Protein AF-A0ABD0J942-F1 (afdb_monomer_lite)

Organism: NCBI:txid370345

Structure (mmCIF, N/CA/C/O backbone):
data_AF-A0ABD0J942-F1
#
_entry.id   AF-A0ABD0J942-F1
#
loop_
_atom_site.group_PDB
_atom_site.id
_atom_site.type_symbol
_atom_site.label_atom_id
_atom_site.label_alt_id
_atom_site.label_comp_id
_atom_site.label_asym_id
_atom_site.label_entity_id
_atom_site.label_seq_id
_atom_site.pdbx_PDB_ins_code
_atom_site.Cartn_x
_atom_site.Cartn_y
_atom_site.Cartn_z
_atom_site.occupancy
_atom_site.B_iso_or_equiv
_atom_site.auth_seq_id
_atom_site.auth_comp_id
_atom_site.auth_asym_id
_atom_site.auth_atom_id
_atom_site.pdbx_PDB_model_num
ATOM 1 N N . MET A 1 1 ? 53.867 -23.066 -2.473 1.00 41.97 1 MET A N 1
ATOM 2 C CA . MET A 1 1 ? 53.501 -22.708 -1.077 1.00 41.97 1 MET A CA 1
ATOM 3 C C . MET A 1 1 ? 51.988 -22.511 -0.974 1.00 41.97 1 MET A C 1
ATOM 5 O O . MET A 1 1 ? 51.365 -22.297 -2.006 1.00 41.97 1 MET A O 1
ATOM 9 N N . ARG A 1 2 ? 51.383 -22.609 0.222 1.00 49.97 2 ARG A N 1
ATOM 10 C CA . ARG A 1 2 ? 49.925 -22.443 0.416 1.00 49.97 2 ARG A CA 1
ATOM 11 C C . ARG A 1 2 ? 49.590 -21.013 0.867 1.00 49.97 2 ARG A C 1
ATOM 13 O O . ARG A 1 2 ? 49.942 -20.638 1.978 1.00 49.97 2 ARG A O 1
ATOM 20 N N . GLY A 1 3 ? 48.889 -20.242 0.034 1.00 48.38 3 GLY A N 1
ATOM 21 C CA . GLY A 1 3 ? 48.302 -18.949 0.415 1.00 48.38 3 GLY A CA 1
ATOM 22 C C . GLY A 1 3 ? 46.861 -19.124 0.902 1.00 48.38 3 GLY A C 1
ATOM 23 O O . GLY A 1 3 ? 46.011 -19.593 0.147 1.00 48.38 3 GLY A O 1
ATOM 24 N N . GLY A 1 4 ? 46.578 -18.791 2.164 1.00 49.78 4 GLY A N 1
ATOM 25 C CA . GLY A 1 4 ? 45.262 -19.010 2.776 1.00 49.78 4 GLY A CA 1
ATOM 26 C C . GLY A 1 4 ? 44.211 -17.968 2.374 1.00 49.78 4 GLY A C 1
ATOM 27 O O . GLY A 1 4 ? 44.434 -16.766 2.520 1.00 49.78 4 GLY A O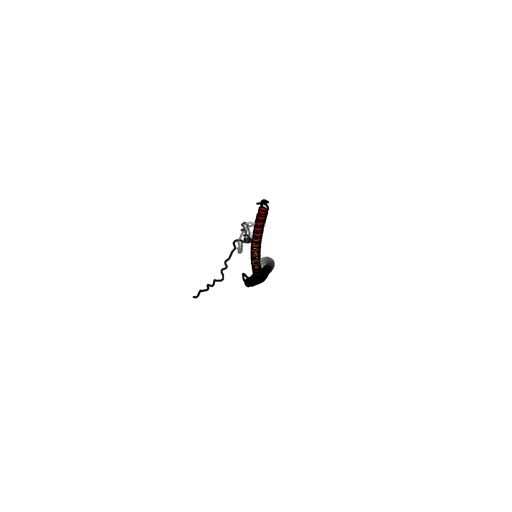 1
ATOM 28 N N . LYS A 1 5 ? 43.029 -18.419 1.935 1.00 58.56 5 LYS A N 1
ATOM 29 C CA . LYS A 1 5 ? 41.863 -17.549 1.705 1.00 58.56 5 LYS A CA 1
ATOM 30 C C . LYS A 1 5 ? 41.241 -17.151 3.051 1.00 58.56 5 LYS A C 1
ATOM 32 O O . LYS A 1 5 ? 40.640 -17.990 3.714 1.00 58.56 5 LYS A O 1
ATOM 37 N N . ARG A 1 6 ? 41.351 -15.878 3.452 1.00 63.94 6 ARG A N 1
ATOM 38 C CA . ARG A 1 6 ? 40.632 -15.343 4.626 1.00 63.94 6 ARG A CA 1
ATOM 39 C C . ARG A 1 6 ? 39.174 -15.045 4.262 1.00 63.94 6 ARG A C 1
ATOM 41 O O . ARG A 1 6 ? 38.897 -14.050 3.596 1.00 63.94 6 ARG A O 1
ATOM 48 N N . THR A 1 7 ? 38.246 -15.882 4.716 1.00 64.25 7 THR A N 1
ATOM 49 C CA . THR A 1 7 ? 36.803 -15.598 4.680 1.00 64.25 7 THR A CA 1
ATOM 50 C C . THR A 1 7 ? 36.469 -14.423 5.601 1.00 64.25 7 THR A C 1
ATOM 52 O O . THR A 1 7 ? 36.917 -14.386 6.746 1.00 64.25 7 THR A O 1
ATOM 55 N N . ARG A 1 8 ? 35.681 -13.457 5.115 1.00 68.38 8 ARG A N 1
ATOM 56 C CA . ARG A 1 8 ? 35.135 -12.367 5.943 1.00 68.38 8 ARG A CA 1
ATOM 57 C C . ARG A 1 8 ? 33.841 -12.828 6.633 1.00 68.38 8 ARG A C 1
ATOM 59 O O . ARG A 1 8 ? 33.093 -13.579 6.008 1.00 68.38 8 ARG A O 1
ATOM 66 N N . PRO A 1 9 ? 33.545 -12.377 7.864 1.00 65.31 9 PRO A N 1
ATOM 67 C CA . PRO A 1 9 ? 32.261 -12.648 8.500 1.00 65.31 9 PRO A CA 1
ATOM 68 C C . PRO A 1 9 ? 31.129 -11.897 7.785 1.00 65.31 9 PRO A C 1
ATOM 70 O O . PRO A 1 9 ? 31.276 -10.730 7.411 1.00 65.31 9 PRO A O 1
ATOM 73 N N . LEU A 1 10 ? 29.987 -12.565 7.623 1.00 57.47 10 LEU A N 1
ATOM 74 C CA . LEU A 1 10 ? 28.728 -11.934 7.227 1.00 57.47 10 LEU A CA 1
ATOM 75 C C . LEU A 1 10 ? 28.159 -11.171 8.436 1.00 57.47 10 LEU A C 1
ATOM 77 O O . LEU A 1 10 ? 28.191 -11.694 9.546 1.00 57.47 10 LEU A O 1
ATOM 81 N N . GLY A 1 11 ? 27.649 -9.949 8.232 1.00 58.78 11 GLY A N 1
ATOM 82 C CA . GLY A 1 11 ? 26.951 -9.181 9.281 1.00 58.78 11 GLY A CA 1
ATOM 83 C C . GLY A 1 11 ? 27.344 -7.706 9.448 1.00 58.78 11 GLY A C 1
ATOM 84 O O . GLY A 1 11 ? 26.658 -6.980 10.158 1.00 58.78 11 GLY A O 1
ATOM 85 N N . SER A 1 12 ? 28.403 -7.211 8.793 1.00 53.59 12 SER A N 1
ATOM 86 C CA . SER A 1 12 ? 28.786 -5.790 8.897 1.00 53.59 12 SER A CA 1
ATOM 87 C C . SER A 1 12 ? 27.938 -4.890 7.983 1.00 53.59 12 SER A C 1
ATOM 89 O O . SER A 1 12 ? 28.372 -4.504 6.896 1.00 53.59 12 SER A O 1
ATOM 91 N N . LEU A 1 13 ? 26.728 -4.528 8.428 1.00 52.75 13 LEU A N 1
ATOM 92 C CA . LEU A 1 13 ? 25.976 -3.415 7.836 1.00 52.75 13 LEU A CA 1
ATOM 93 C C . LEU A 1 13 ? 26.679 -2.089 8.164 1.00 52.75 13 LEU A C 1
ATOM 95 O O . LEU A 1 13 ? 26.485 -1.515 9.235 1.00 52.75 13 LEU A O 1
ATOM 99 N N . ARG A 1 14 ? 27.448 -1.550 7.214 1.00 51.12 14 ARG A N 1
ATOM 100 C CA . ARG A 1 14 ? 27.806 -0.126 7.243 1.00 51.12 14 ARG A CA 1
ATOM 101 C C . ARG A 1 14 ? 26.573 0.699 6.884 1.00 51.12 14 ARG A C 1
ATOM 103 O O . ARG A 1 14 ? 26.173 0.723 5.724 1.00 51.12 14 ARG A O 1
ATOM 110 N N . HIS A 1 15 ? 26.000 1.386 7.868 1.00 46.47 15 HIS A N 1
ATOM 111 C CA . HIS A 1 15 ? 25.031 2.450 7.617 1.00 46.47 15 HIS A CA 1
ATOM 112 C C . HIS A 1 15 ? 25.734 3.608 6.896 1.00 46.47 15 HIS A C 1
ATOM 114 O O . HIS A 1 15 ? 26.437 4.402 7.517 1.00 46.47 15 HIS A O 1
ATOM 120 N N . MET A 1 16 ? 25.554 3.693 5.578 1.00 46.53 16 MET A N 1
ATOM 121 C CA . MET A 1 16 ? 25.921 4.871 4.792 1.00 46.53 16 MET A CA 1
ATOM 122 C C . MET A 1 16 ? 24.780 5.886 4.884 1.00 46.53 16 MET A C 1
ATOM 124 O O . MET A 1 16 ? 23.928 5.956 4.002 1.00 46.53 16 MET A O 1
ATOM 128 N N . ILE A 1 17 ? 24.734 6.638 5.985 1.00 49.50 17 ILE A N 1
ATOM 129 C CA . ILE A 1 17 ? 23.817 7.775 6.117 1.00 49.50 17 ILE A CA 1
ATOM 130 C C . ILE A 1 17 ? 24.380 8.915 5.264 1.00 49.50 17 ILE A C 1
ATOM 132 O O . ILE A 1 17 ? 25.423 9.479 5.596 1.00 49.50 17 ILE A O 1
ATOM 136 N N . SER A 1 18 ? 23.708 9.230 4.156 1.00 54.38 18 SER A N 1
ATOM 137 C CA . SER A 1 18 ? 24.042 10.394 3.331 1.00 54.38 18 SER A CA 1
ATOM 138 C C . SER A 1 18 ? 23.607 11.675 4.057 1.00 54.38 18 SER A C 1
ATOM 140 O O . SER A 1 18 ? 22.440 11.764 4.444 1.00 54.38 18 SER A O 1
ATOM 142 N N . PRO A 1 19 ? 24.492 12.662 4.277 1.00 58.78 19 PRO A N 1
ATOM 143 C CA . PRO A 1 19 ? 24.200 13.807 5.134 1.00 58.78 19 PRO A CA 1
ATOM 144 C C . PRO A 1 19 ? 23.507 14.961 4.387 1.00 58.78 19 PRO A C 1
ATOM 146 O O . PRO A 1 19 ? 23.924 16.103 4.538 1.00 58.78 19 PRO A O 1
ATOM 149 N N . ASP A 1 20 ? 22.467 14.688 3.587 1.00 54.41 20 ASP A N 1
ATOM 150 C CA . ASP A 1 20 ? 21.643 15.758 2.995 1.00 54.41 20 ASP A CA 1
ATOM 151 C C . ASP A 1 20 ? 20.234 15.297 2.558 1.00 54.41 20 ASP A C 1
ATOM 153 O O . ASP A 1 20 ? 19.851 15.358 1.393 1.00 54.41 20 ASP A O 1
ATOM 157 N N . GLU A 1 21 ? 19.421 14.834 3.513 1.00 53.31 21 GLU A N 1
ATOM 158 C CA . GLU A 1 21 ? 17.971 14.732 3.301 1.00 53.31 21 GLU A CA 1
ATOM 159 C C . GLU A 1 21 ? 17.213 15.134 4.576 1.00 53.31 21 GLU A C 1
ATOM 161 O O . GLU A 1 21 ? 17.280 14.475 5.617 1.00 53.31 21 GLU A O 1
ATOM 166 N N . LYS A 1 22 ? 16.509 16.273 4.522 1.00 57.16 22 LYS A N 1
ATOM 167 C CA . LYS A 1 22 ? 15.759 16.828 5.661 1.00 57.16 22 LYS A CA 1
ATOM 168 C C . LYS A 1 22 ? 14.438 16.085 5.841 1.00 57.16 22 LYS A C 1
ATOM 170 O O . LYS A 1 22 ? 13.377 16.588 5.473 1.00 57.16 22 LYS A O 1
ATOM 175 N N . VAL A 1 23 ? 14.508 14.895 6.435 1.00 53.22 23 VAL A N 1
ATOM 176 C CA . VAL A 1 23 ? 13.327 14.135 6.857 1.00 53.22 23 VAL A CA 1
ATOM 177 C C . VAL A 1 23 ? 12.528 14.975 7.858 1.00 53.22 23 VAL A C 1
ATOM 179 O O . VAL A 1 23 ? 12.910 15.112 9.021 1.00 53.22 23 VAL A O 1
ATOM 182 N N . ASN A 1 24 ? 11.403 15.536 7.406 1.00 58.56 24 ASN A N 1
ATOM 183 C CA . ASN A 1 24 ? 10.414 16.175 8.272 1.00 58.56 24 ASN A CA 1
ATOM 184 C C . ASN A 1 24 ? 9.690 15.093 9.085 1.00 58.56 24 ASN A C 1
ATOM 186 O O . ASN A 1 24 ? 8.575 14.683 8.766 1.00 58.56 24 ASN A O 1
ATOM 190 N N . LEU A 1 25 ? 10.353 14.616 10.140 1.00 56.62 25 LEU A N 1
ATOM 191 C CA . LEU A 1 25 ? 9.717 13.815 11.176 1.00 56.62 25 LEU A CA 1
ATOM 192 C C . LEU A 1 25 ? 8.552 14.628 11.764 1.00 56.62 25 LEU A C 1
ATOM 194 O O . LEU A 1 25 ? 8.775 15.770 12.187 1.00 56.62 25 LEU A O 1
ATOM 198 N N . PRO A 1 26 ? 7.321 14.085 11.815 1.00 53.62 26 PRO A N 1
ATOM 199 C CA . PRO A 1 26 ? 6.227 14.765 12.487 1.00 53.62 26 PRO A CA 1
ATOM 200 C C . PRO A 1 26 ? 6.610 14.950 13.956 1.00 53.62 26 PRO A C 1
ATOM 202 O O . PRO A 1 26 ? 6.960 13.990 14.645 1.00 53.62 26 PRO A O 1
ATOM 205 N N . LYS A 1 27 ? 6.571 16.198 14.436 1.00 53.00 27 LYS A N 1
ATOM 206 C CA . LYS A 1 27 ? 6.823 16.499 15.846 1.00 53.00 27 LYS A CA 1
ATOM 207 C C . LYS A 1 27 ? 5.768 15.779 16.681 1.00 53.00 27 LYS A C 1
ATOM 209 O O . LYS A 1 27 ? 4.605 16.173 16.669 1.00 53.00 27 LYS A O 1
ATOM 214 N N . LEU A 1 28 ? 6.178 14.746 17.415 1.00 44.53 28 LEU A N 1
ATOM 215 C CA . LEU A 1 28 ? 5.368 14.206 18.500 1.00 44.53 28 LEU A CA 1
ATOM 216 C C . LEU A 1 28 ? 5.142 15.347 19.495 1.00 44.53 28 LEU A C 1
ATOM 218 O O . LEU A 1 28 ? 6.103 15.860 20.073 1.00 44.53 28 LEU A O 1
ATOM 222 N N . ASN A 1 29 ? 3.889 15.780 19.641 1.00 47.31 29 ASN A N 1
ATOM 223 C CA . ASN A 1 29 ? 3.549 16.835 20.586 1.00 47.31 29 ASN A CA 1
ATOM 224 C C . ASN A 1 29 ? 3.936 16.376 21.992 1.00 47.31 29 ASN A C 1
ATOM 226 O O . ASN A 1 29 ? 3.423 15.377 22.498 1.00 47.31 29 ASN A O 1
ATOM 230 N N . VAL A 1 30 ? 4.850 17.121 22.612 1.00 50.34 30 VAL A N 1
ATOM 231 C CA . VAL A 1 30 ? 5.213 16.934 24.014 1.00 50.34 30 VAL A CA 1
ATOM 232 C C . VAL A 1 30 ? 3.949 17.135 24.843 1.00 50.34 30 VAL A C 1
ATOM 234 O O . VAL A 1 30 ? 3.304 18.177 24.738 1.00 50.34 30 VAL A O 1
ATOM 237 N N . ILE A 1 31 ? 3.600 16.130 25.648 1.00 47.44 31 ILE A N 1
ATOM 238 C CA . ILE A 1 31 ? 2.465 16.196 26.573 1.00 47.44 31 ILE A CA 1
ATOM 239 C C . ILE A 1 31 ? 2.665 17.426 27.472 1.00 47.44 31 ILE A C 1
ATOM 241 O O . ILE A 1 31 ? 3.702 17.506 28.141 1.00 47.44 31 ILE A O 1
ATOM 245 N N . PRO A 1 32 ? 1.719 18.384 27.512 1.00 45.97 32 PRO A N 1
ATOM 246 C CA . PRO A 1 32 ? 1.823 19.510 28.423 1.00 45.97 32 PRO A CA 1
ATOM 247 C C . PRO A 1 32 ? 1.869 18.998 29.863 1.00 45.97 32 PRO A C 1
ATOM 249 O O . PRO A 1 32 ? 0.959 18.297 30.308 1.00 45.97 32 PRO A O 1
ATOM 252 N N . LYS A 1 33 ? 2.909 19.370 30.617 1.00 46.78 33 LYS A N 1
ATOM 253 C CA . LYS A 1 33 ? 2.845 19.297 32.079 1.00 46.78 33 LYS A CA 1
ATOM 254 C C . LYS A 1 33 ? 1.877 20.377 32.551 1.00 46.78 33 LYS A C 1
ATOM 256 O O . LYS A 1 33 ? 2.288 21.508 32.788 1.00 46.78 33 LYS A O 1
ATOM 261 N N . GLY A 1 34 ? 0.599 20.016 32.640 1.00 39.44 34 GLY A N 1
ATOM 262 C CA . GLY A 1 34 ? -0.406 20.830 33.306 1.00 39.44 34 GLY A CA 1
ATOM 263 C C . GLY A 1 34 ? -0.017 21.019 34.768 1.00 39.44 34 GLY A C 1
ATOM 264 O O . GLY A 1 34 ? 0.081 20.048 35.515 1.00 39.44 34 GLY A O 1
ATOM 265 N N . HIS A 1 35 ? 0.235 22.268 35.140 1.00 49.22 35 HIS A N 1
ATOM 266 C CA . HIS A 1 35 ? 0.223 22.726 36.518 1.00 49.22 35 HIS A CA 1
ATOM 267 C C . HIS A 1 35 ? -1.062 23.542 36.650 1.00 49.22 35 HIS A C 1
ATOM 269 O O . HIS A 1 35 ? -1.134 24.633 36.101 1.00 49.22 35 HIS A O 1
ATOM 275 N N . GLU A 1 36 ? -2.069 22.985 37.311 1.00 44.84 36 GLU A N 1
ATOM 276 C CA . GLU A 1 36 ? -3.306 23.660 37.715 1.00 44.84 36 GLU A CA 1
ATOM 277 C C . GLU A 1 36 ? -3.675 23.082 39.086 1.00 44.84 36 GLU A C 1
ATOM 279 O O . GLU A 1 36 ? -3.653 21.863 39.276 1.00 44.84 36 GLU A O 1
ATOM 284 N N . ASP A 1 37 ? -3.960 23.954 40.048 1.00 53.47 37 ASP A N 1
ATOM 285 C CA . ASP A 1 37 ? -4.365 23.581 41.402 1.00 53.47 37 ASP A CA 1
ATOM 286 C C . ASP A 1 37 ? -5.896 23.490 41.471 1.00 53.47 37 ASP A C 1
ATOM 288 O O . ASP A 1 37 ? -6.566 24.513 41.625 1.00 53.47 37 ASP A O 1
ATOM 292 N N . GLU A 1 38 ? -6.467 22.282 41.417 1.00 48.88 38 GLU A N 1
ATOM 293 C CA . GLU A 1 38 ? -7.908 22.095 41.635 1.00 48.88 38 GLU A CA 1
ATOM 294 C C . GLU A 1 38 ? -8.204 21.259 42.889 1.00 48.88 38 GLU A C 1
ATOM 296 O O . GLU A 1 38 ? -7.724 20.138 43.075 1.00 48.88 38 GLU A O 1
ATOM 301 N N . LYS A 1 39 ? -8.998 21.844 43.794 1.00 55.19 39 LYS A N 1
ATOM 302 C CA . LYS A 1 39 ? -9.374 21.244 45.077 1.00 55.19 39 LYS A CA 1
ATOM 303 C C . LYS A 1 39 ? -10.518 20.253 44.881 1.00 55.19 39 LYS A C 1
ATOM 305 O O . LYS A 1 39 ? -11.667 20.670 44.754 1.00 55.19 39 LYS A O 1
ATOM 310 N N . LEU A 1 40 ? -10.232 18.958 44.982 1.00 47.03 40 LEU A N 1
ATOM 311 C CA . LEU A 1 40 ? -11.271 17.962 45.244 1.00 47.03 40 LEU A CA 1
ATOM 312 C C . LEU A 1 40 ? -11.443 17.777 46.755 1.00 47.03 40 LEU A C 1
ATOM 314 O O . LEU A 1 40 ? -10.728 17.017 47.405 1.00 47.03 40 LEU A O 1
ATOM 318 N N . ASP A 1 41 ? -12.394 18.539 47.292 1.00 53.25 41 ASP A N 1
ATOM 319 C CA . ASP A 1 41 ? -13.008 18.296 48.596 1.00 53.25 41 ASP A CA 1
ATOM 320 C C . ASP A 1 41 ? -14.016 17.132 48.496 1.00 53.25 41 ASP A C 1
ATOM 322 O O . ASP A 1 41 ? -14.616 16.899 47.446 1.00 53.25 41 ASP A O 1
ATOM 326 N N . GLY A 1 42 ? -14.207 16.410 49.599 1.00 44.50 42 GLY A N 1
ATOM 327 C CA . GLY A 1 42 ? -15.033 15.206 49.680 1.00 44.50 42 GLY A CA 1
ATOM 328 C C . GLY A 1 42 ? -14.346 13.927 49.148 1.00 44.50 42 GLY A C 1
ATOM 329 O O . GLY A 1 42 ? -13.805 13.883 48.053 1.00 44.50 42 GLY A O 1
ATOM 330 N N . GLY A 1 43 ? -14.360 12.799 49.862 1.00 50.91 43 GLY A N 1
ATOM 331 C CA . GLY A 1 43 ? -14.934 12.584 51.192 1.00 50.91 43 GLY A CA 1
ATOM 332 C C . GLY A 1 43 ? -15.277 11.120 51.456 1.00 50.91 43 GLY A C 1
ATOM 333 O O . GLY A 1 43 ? -16.441 10.743 51.369 1.00 50.91 43 GLY A O 1
ATOM 334 N N . ILE A 1 44 ? -14.286 10.291 51.806 1.00 49.56 44 ILE A N 1
ATOM 335 C CA . ILE A 1 44 ? -14.511 8.906 52.263 1.00 49.56 44 ILE A CA 1
ATOM 336 C C . ILE A 1 44 ? -13.733 8.667 53.565 1.00 49.56 44 ILE A C 1
ATOM 338 O O . ILE A 1 44 ? -12.663 8.062 53.577 1.00 49.56 44 ILE A O 1
ATOM 342 N N . GLN A 1 45 ? -14.274 9.158 54.683 1.00 46.50 45 GLN A N 1
ATOM 343 C CA . GLN A 1 45 ? -13.833 8.738 56.016 1.00 46.50 45 GLN A CA 1
ATOM 344 C C . GLN A 1 45 ? -14.559 7.444 56.399 1.00 46.50 45 GLN A C 1
ATOM 346 O O . GLN A 1 45 ? -15.761 7.445 56.664 1.00 46.50 45 GLN A O 1
ATOM 351 N N . GLY A 1 46 ? -13.825 6.332 56.416 1.00 49.91 46 GLY A N 1
ATOM 352 C CA . GLY A 1 46 ? -14.345 5.011 56.771 1.00 49.91 46 GLY A CA 1
ATOM 353 C C . GLY A 1 46 ? -14.584 4.837 58.273 1.00 49.91 46 GLY A C 1
ATOM 354 O O . GLY A 1 46 ? -13.853 4.095 58.921 1.00 49.91 46 GLY A O 1
ATOM 355 N N . ASN A 1 47 ? -15.616 5.482 58.820 1.00 50.97 47 ASN A N 1
ATOM 356 C CA . ASN A 1 47 ? -16.076 5.238 60.189 1.00 50.97 47 ASN A CA 1
ATOM 357 C C . ASN A 1 47 ? -17.069 4.066 60.224 1.00 50.97 47 ASN A C 1
ATOM 359 O O . ASN A 1 47 ? -18.268 4.243 60.015 1.00 50.97 47 ASN A O 1
ATOM 363 N N . ALA A 1 48 ? -16.565 2.874 60.535 1.00 50.19 48 ALA A N 1
ATOM 364 C CA . ALA A 1 48 ? -17.358 1.704 60.904 1.00 50.19 48 ALA A CA 1
ATOM 365 C C . ALA A 1 48 ? -16.788 1.084 62.193 1.00 50.19 48 ALA A C 1
ATOM 367 O O . ALA A 1 48 ? -15.598 1.218 62.463 1.00 50.19 48 ALA A O 1
ATOM 368 N N . MET A 1 49 ? -17.632 0.387 62.962 1.00 56.81 49 MET A N 1
ATOM 369 C CA . MET A 1 49 ? -17.321 -0.210 64.277 1.00 56.81 49 MET A CA 1
ATOM 370 C C . MET A 1 49 ? -17.135 0.771 65.453 1.00 56.81 49 MET A C 1
ATOM 372 O O . MET A 1 49 ? -16.115 0.765 66.139 1.00 56.81 49 MET A O 1
ATOM 376 N N . THR A 1 50 ? -18.195 1.509 65.796 1.00 47.75 50 THR A N 1
ATOM 377 C CA . THR A 1 50 ? -18.457 1.913 67.190 1.00 47.75 50 THR A CA 1
ATOM 378 C C . THR A 1 50 ? -19.689 1.180 67.722 1.00 47.75 50 THR A C 1
ATOM 380 O O . THR A 1 50 ? -20.792 1.319 67.198 1.00 47.75 50 THR A O 1
ATOM 383 N N . LEU A 1 51 ? -19.495 0.367 68.763 1.00 52.69 51 LEU A N 1
ATOM 384 C CA . LEU A 1 51 ? -20.576 -0.323 69.474 1.00 52.69 51 LEU A CA 1
ATOM 385 C C . LEU A 1 51 ? -21.316 0.661 70.403 1.00 52.69 51 LEU A C 1
ATOM 387 O O . LEU A 1 51 ? -20.653 1.498 71.023 1.00 52.69 51 LEU A O 1
ATOM 391 N N . PRO A 1 52 ? -22.648 0.555 70.576 1.00 42.72 52 PRO A N 1
ATOM 392 C CA . PRO A 1 52 ? -23.360 1.336 71.581 1.00 42.72 52 PRO A CA 1
ATOM 393 C C . PRO A 1 52 ? -22.982 0.869 72.993 1.00 42.72 52 PRO A C 1
ATOM 395 O O . PRO A 1 52 ? -23.260 -0.268 73.373 1.00 42.72 52 PRO A O 1
ATOM 398 N N . THR A 1 53 ? -22.384 1.749 73.795 1.00 50.06 53 THR A N 1
ATOM 399 C CA . THR A 1 53 ? -22.296 1.551 75.247 1.00 50.06 53 THR A CA 1
ATOM 400 C C . THR A 1 53 ? -23.593 2.014 75.918 1.00 50.06 53 THR A C 1
ATOM 402 O O . THR A 1 53 ? -24.148 3.046 75.527 1.00 50.06 53 THR A O 1
ATOM 405 N N . PRO A 1 54 ? -24.101 1.295 76.936 1.00 43.66 54 PRO A N 1
ATOM 406 C CA . PRO A 1 54 ? -25.242 1.767 77.708 1.00 43.66 54 PRO A CA 1
ATOM 407 C C . PRO A 1 54 ? -24.828 2.999 78.520 1.00 43.66 54 PRO A C 1
ATOM 409 O O . PRO A 1 54 ? -23.804 2.978 79.204 1.00 43.66 54 PRO A O 1
ATOM 412 N N . LYS A 1 55 ? -25.626 4.070 78.462 1.00 39.25 55 LYS A N 1
ATOM 413 C CA . LYS A 1 55 ? -25.476 5.225 79.354 1.00 39.25 55 LYS A CA 1
ATOM 414 C C . LYS A 1 55 ? -26.559 5.229 80.419 1.00 39.25 55 LYS A C 1
ATOM 416 O O . LYS A 1 55 ? -27.741 5.072 80.127 1.00 39.25 55 LYS A O 1
ATOM 421 N N . GLU A 1 56 ? -26.116 5.445 81.647 1.00 41.66 56 GLU A N 1
ATOM 422 C CA . GLU A 1 56 ? -26.968 5.675 82.803 1.00 41.66 56 GLU A CA 1
ATOM 423 C C . GLU A 1 56 ? -27.736 7.002 82.691 1.00 41.66 56 GLU A C 1
ATOM 425 O O . GLU A 1 56 ? -27.322 7.926 81.991 1.00 41.66 56 GLU A O 1
ATOM 430 N N . SER A 1 57 ? -28.830 7.081 83.453 1.00 47.12 57 SER A N 1
ATOM 431 C CA . SER A 1 57 ? -29.337 8.276 84.140 1.00 47.12 57 SER A CA 1
ATOM 432 C C . SER A 1 57 ? -28.949 9.659 83.586 1.00 47.12 57 SER A C 1
ATOM 434 O O . SER A 1 57 ? -27.863 10.164 83.870 1.00 47.12 57 SER A O 1
ATOM 436 N N . LEU A 1 58 ? -29.946 10.393 83.082 1.00 43.81 58 LEU A N 1
ATOM 437 C CA . LEU A 1 58 ? -30.194 11.747 83.592 1.00 43.81 58 LEU A CA 1
ATOM 438 C C . LEU A 1 58 ? -31.686 12.113 83.530 1.00 43.81 58 LEU A C 1
ATOM 440 O O . LEU A 1 58 ? -32.402 11.753 82.600 1.00 43.81 58 LEU A O 1
ATOM 444 N N . ARG A 1 59 ? -32.143 12.823 84.563 1.00 48.00 59 ARG A N 1
ATOM 445 C CA . ARG A 1 59 ? -33.536 13.215 84.835 1.00 48.00 59 ARG A CA 1
ATOM 446 C C . ARG A 1 59 ? -33.724 14.707 84.542 1.00 48.00 59 ARG A C 1
ATOM 448 O O . ARG A 1 59 ? -32.842 15.487 84.896 1.00 48.00 59 ARG A O 1
ATOM 455 N N . PRO A 1 60 ? -34.883 15.119 84.006 1.00 44.75 60 PRO A N 1
ATOM 456 C CA . PRO A 1 60 ? -35.477 16.397 84.420 1.00 44.75 60 PRO A CA 1
ATOM 457 C C . PRO A 1 60 ? -36.956 16.285 84.844 1.00 44.75 60 PRO A C 1
ATOM 459 O O . PRO A 1 60 ? -37.614 15.266 84.644 1.00 44.75 60 PRO A O 1
ATOM 462 N N . GLU A 1 61 ? -37.462 17.354 85.462 1.00 43.50 61 GLU A N 1
ATOM 463 C CA . GLU A 1 61 ? -38.883 17.584 85.780 1.00 43.50 61 GLU A CA 1
ATOM 464 C C . GLU A 1 61 ? -39.663 18.061 84.521 1.00 43.50 61 GLU A C 1
ATOM 466 O O . GLU A 1 61 ? -39.051 18.368 83.504 1.00 43.50 61 GLU A O 1
ATOM 471 N N . GLU A 1 62 ? -41.002 18.101 84.459 1.00 38.09 62 GLU A N 1
ATOM 472 C CA . GLU A 1 62 ? -41.882 19.015 85.215 1.00 38.09 62 GLU A CA 1
ATOM 473 C C . GLU A 1 62 ? -43.385 18.633 85.145 1.00 38.09 62 GLU A C 1
ATOM 475 O O . GLU A 1 62 ? -43.887 18.419 84.050 1.00 38.09 62 GLU A O 1
ATOM 480 N N . ARG A 1 63 ? -44.098 18.728 86.296 1.00 38.56 63 ARG A N 1
ATOM 481 C CA . ARG A 1 63 ? -45.431 19.379 86.548 1.00 38.56 63 ARG A CA 1
ATOM 482 C C . ARG A 1 63 ? -46.615 19.172 85.556 1.00 38.56 63 ARG A C 1
ATOM 484 O O . ARG A 1 63 ? -46.440 19.159 84.348 1.00 38.56 63 ARG A O 1
ATOM 491 N N . ARG A 1 64 ? -47.908 19.243 85.933 1.00 39.22 64 ARG A N 1
ATOM 492 C CA . ARG A 1 64 ? -48.687 19.834 87.071 1.00 39.22 64 ARG A CA 1
ATOM 493 C C . ARG A 1 64 ? -49.794 18.800 87.508 1.00 39.22 64 ARG A C 1
ATOM 495 O O . ARG A 1 64 ? -49.906 17.787 86.833 1.00 39.22 64 ARG A O 1
ATOM 502 N N . LYS A 1 65 ? -50.673 18.900 88.534 1.00 36.84 65 LYS A N 1
ATOM 503 C CA . LYS A 1 65 ? -51.110 19.948 89.497 1.00 36.84 65 LYS A CA 1
ATOM 504 C C . LYS A 1 65 ? -50.799 19.569 90.978 1.00 36.84 65 LYS A C 1
ATOM 506 O O . LYS A 1 65 ? -49.702 19.939 91.371 1.00 36.84 65 LYS A O 1
ATOM 511 N N . SER A 1 66 ? -51.572 18.906 91.870 1.00 38.22 66 SER A N 1
ATOM 512 C CA . SER A 1 66 ? -52.971 18.384 91.963 1.00 38.22 66 SER A CA 1
ATOM 513 C C . SER A 1 66 ? -53.352 18.157 93.458 1.00 38.22 66 SER A C 1
ATOM 515 O O . SER A 1 66 ? -52.518 17.637 94.191 1.00 38.22 66 SER A O 1
ATOM 517 N N . VAL A 1 67 ? -54.552 18.561 93.932 1.00 42.19 67 VAL A N 1
ATOM 518 C CA . VAL A 1 67 ? -54.970 18.634 95.375 1.00 42.19 67 VAL A CA 1
ATOM 519 C C . VAL A 1 67 ? -56.516 18.478 95.487 1.00 42.19 67 VAL A C 1
ATOM 521 O O . VAL A 1 67 ? -57.186 19.041 94.617 1.00 42.19 67 VAL A O 1
ATOM 524 N N . PRO A 1 68 ? -57.105 17.666 96.411 1.00 46.09 68 PRO A N 1
ATOM 525 C CA . PRO A 1 68 ? -57.353 17.971 97.850 1.00 46.09 68 PRO A CA 1
ATOM 526 C C . PRO A 1 68 ? -56.594 17.017 98.800 1.00 46.09 68 PRO A C 1
ATOM 528 O O . PRO A 1 68 ? -56.331 15.883 98.428 1.00 46.09 68 PRO A O 1
ATOM 531 N N . HIS A 1 69 ? -56.123 17.378 100.001 1.00 41.88 69 HIS A N 1
ATOM 532 C CA . HIS A 1 69 ? -56.664 18.200 101.105 1.00 41.88 69 HIS A CA 1
ATOM 533 C C . HIS A 1 69 ? -57.798 17.540 101.918 1.00 41.88 69 HIS A C 1
ATOM 535 O O . HIS A 1 69 ? -58.974 17.751 101.639 1.00 41.88 69 HIS A O 1
ATOM 541 N N . VAL A 1 70 ? -57.413 16.843 102.997 1.00 37.22 70 VAL A N 1
ATOM 542 C CA . VAL A 1 70 ? -58.187 16.687 104.243 1.00 37.22 70 VAL A CA 1
ATOM 543 C C . VAL A 1 70 ? -57.197 16.755 105.414 1.00 37.22 70 VAL A C 1
ATOM 545 O O . VAL A 1 70 ? -56.193 16.047 105.410 1.00 37.22 70 VAL A O 1
ATOM 548 N N . GLN A 1 71 ? -57.461 17.607 106.406 1.00 42.38 71 GLN A N 1
ATOM 549 C CA . GLN A 1 71 ? -56.717 17.657 107.675 1.00 42.38 71 GLN A CA 1
ATOM 550 C C . GLN A 1 71 ? -57.336 16.701 108.706 1.00 42.38 71 GLN A C 1
ATOM 552 O O . GLN A 1 71 ? -58.556 16.517 108.689 1.00 42.38 71 GLN A O 1
ATOM 557 N N . LYS A 1 72 ? -56.547 16.240 109.690 1.00 34.03 72 LYS A N 1
ATOM 558 C CA . LYS A 1 72 ? -56.972 16.267 111.106 1.00 34.03 72 LYS A CA 1
ATOM 559 C C . LYS A 1 72 ? -55.835 16.001 112.097 1.00 34.03 72 LYS A C 1
ATOM 561 O O . LYS A 1 72 ? -55.205 14.950 112.068 1.00 34.03 72 LYS A O 1
ATOM 566 N N . ASP A 1 73 ? -55.657 16.958 113.001 1.00 36.53 73 ASP A N 1
ATOM 567 C CA . ASP A 1 73 ? -54.837 16.870 114.209 1.00 36.53 73 ASP A CA 1
ATOM 568 C C . ASP A 1 73 ? -55.541 16.081 115.340 1.00 36.53 73 ASP A C 1
ATOM 570 O O . ASP A 1 73 ? -56.766 15.906 115.305 1.00 36.53 73 ASP A O 1
ATOM 574 N N . PRO A 1 74 ? -54.799 15.604 116.360 1.00 59.69 74 PRO A N 1
ATOM 575 C CA . PRO A 1 74 ? -55.353 14.850 117.487 1.00 59.69 74 PRO A CA 1
ATOM 576 C C . PRO A 1 74 ? -55.930 15.743 118.606 1.00 59.69 74 PRO A C 1
ATOM 578 O O . PRO A 1 74 ? -55.453 16.857 118.826 1.00 59.69 74 PRO A O 1
ATOM 581 N N . PRO A 1 75 ? -56.863 15.213 119.419 1.00 48.00 75 PRO A N 1
ATOM 582 C CA . PRO A 1 75 ? -57.089 15.704 120.782 1.00 48.00 75 PRO A CA 1
ATOM 583 C C . PRO A 1 75 ? -56.993 14.606 121.867 1.00 48.00 75 PRO A C 1
ATOM 585 O O . PRO A 1 75 ? -56.882 13.413 121.586 1.00 48.00 75 PRO A O 1
ATOM 588 N N . LYS A 1 76 ? -57.009 15.029 123.140 1.00 39.53 76 LYS A N 1
ATOM 589 C CA . LYS A 1 76 ? -56.793 14.189 124.334 1.00 39.53 76 LYS A CA 1
ATOM 590 C C . LYS A 1 76 ? -58.089 13.767 125.054 1.00 39.53 76 LYS A C 1
ATOM 592 O O . LYS A 1 76 ? -59.021 14.553 125.147 1.00 39.53 76 LYS A O 1
ATOM 597 N N . SER A 1 77 ? -57.979 12.628 125.752 1.00 43.34 77 SER A N 1
ATOM 598 C CA . SER A 1 77 ? -58.445 12.350 127.134 1.00 43.34 77 SER A CA 1
ATOM 599 C C . SER A 1 77 ? -59.934 12.311 127.534 1.00 43.34 77 SER A C 1
ATOM 601 O O . SER A 1 77 ? -60.710 13.197 127.209 1.00 43.34 77 SER A O 1
ATOM 603 N N . ALA A 1 78 ? -60.176 11.391 128.486 1.00 32.97 78 ALA A N 1
ATOM 604 C CA . ALA A 1 78 ? -61.153 11.408 129.590 1.00 32.97 78 ALA A CA 1
ATOM 605 C C . ALA A 1 78 ? -62.510 10.681 129.416 1.00 32.97 78 ALA A C 1
ATOM 607 O O . ALA A 1 78 ? -63.436 11.158 128.776 1.00 32.97 78 ALA A O 1
ATOM 608 N N . SER A 1 79 ? -62.596 9.541 130.115 1.00 36.06 79 SER A N 1
ATOM 609 C CA . SER A 1 79 ? -63.702 9.053 130.961 1.00 36.06 79 SER A CA 1
ATOM 610 C C . SER A 1 79 ? -65.168 9.357 130.607 1.00 36.06 79 SER A C 1
ATOM 612 O O . SER A 1 79 ? -65.637 10.464 130.847 1.00 36.06 79 SER A O 1
ATOM 614 N N . ALA A 1 80 ? -65.950 8.297 130.356 1.00 30.48 80 ALA A N 1
ATOM 615 C CA . ALA A 1 80 ? -66.954 7.829 131.331 1.00 30.48 80 ALA A CA 1
ATOM 616 C C . ALA A 1 80 ? -67.495 6.419 131.002 1.00 30.48 80 ALA A C 1
ATOM 618 O O . ALA A 1 80 ? -67.498 5.980 129.855 1.00 30.48 80 ALA A O 1
ATOM 619 N N . SER A 1 81 ? -67.947 5.716 132.040 1.00 32.25 81 SER A N 1
ATOM 620 C CA . SER A 1 81 ? -68.453 4.339 132.016 1.00 32.25 81 SER A CA 1
ATOM 621 C C . SER A 1 81 ? -69.825 4.177 131.349 1.00 32.25 81 SER A C 1
ATOM 623 O O . SER A 1 81 ? -70.704 5.017 131.523 1.00 32.25 81 SER A O 1
ATOM 625 N N . SER A 1 82 ? -70.079 3.003 130.764 1.00 33.88 82 SER A N 1
ATOM 626 C CA . SER A 1 82 ? -71.377 2.308 130.850 1.00 33.88 82 SER A CA 1
ATOM 627 C C . SER A 1 82 ? -71.192 0.820 130.555 1.00 33.88 82 SER A C 1
ATOM 629 O O . SER A 1 82 ? -70.522 0.458 129.591 1.00 33.88 82 SER A O 1
ATOM 631 N N . ALA A 1 83 ? -71.747 -0.046 131.404 1.00 40.53 83 ALA A N 1
ATOM 632 C CA . ALA A 1 83 ? -71.610 -1.493 131.273 1.00 40.53 83 ALA A CA 1
ATOM 633 C C . ALA A 1 83 ? -72.772 -2.091 130.467 1.00 40.53 83 ALA A C 1
ATOM 635 O O . ALA A 1 83 ? -73.932 -1.766 130.710 1.00 40.53 83 ALA A O 1
ATOM 636 N N . SER A 1 84 ? -72.460 -3.017 129.560 1.00 36.56 84 SER A N 1
ATOM 637 C CA . SER A 1 84 ? -73.431 -3.915 128.932 1.00 36.56 84 SER A CA 1
ATOM 638 C C . SER A 1 84 ? -72.765 -5.271 128.713 1.00 36.56 84 SER A C 1
ATOM 640 O O . SER A 1 84 ? -71.697 -5.350 128.105 1.00 36.56 84 SER A O 1
ATOM 642 N N . GLY A 1 85 ? -73.354 -6.330 129.268 1.00 44.94 85 GLY A N 1
ATOM 643 C CA . GLY A 1 85 ? -72.786 -7.676 129.236 1.00 44.94 85 GLY A CA 1
ATOM 644 C C . GLY A 1 85 ? -73.022 -8.368 127.897 1.00 44.94 85 GLY A C 1
ATOM 645 O O . GLY A 1 85 ? -73.970 -9.137 127.768 1.00 44.94 85 GLY A O 1
ATOM 646 N N . VAL A 1 86 ? -72.151 -8.127 126.916 1.00 41.22 86 VAL A N 1
ATOM 647 C CA . VAL A 1 86 ? -72.074 -8.961 125.705 1.00 41.22 86 VAL A CA 1
ATOM 648 C C . VAL A 1 86 ? -71.459 -10.310 126.085 1.00 41.22 86 VAL A C 1
ATOM 650 O O . VAL A 1 86 ? -70.432 -10.355 126.764 1.00 41.22 86 VAL A O 1
ATOM 653 N N . SER A 1 87 ? -72.076 -11.418 125.669 1.00 48.94 87 SER A N 1
ATOM 654 C CA . SER A 1 87 ? -71.550 -12.751 125.962 1.00 48.94 87 SER A CA 1
ATOM 655 C C . SER A 1 87 ? -70.221 -12.993 125.237 1.00 48.94 87 SER A C 1
ATOM 657 O O . SER A 1 87 ? -70.071 -12.711 124.047 1.00 48.94 87 SER A O 1
ATOM 659 N N . HIS A 1 88 ? -69.252 -13.554 125.967 1.00 54.66 88 HIS A N 1
ATOM 660 C CA . HIS A 1 88 ? -67.900 -13.849 125.471 1.00 54.66 88 HIS A CA 1
ATOM 661 C C . HIS A 1 88 ? -67.921 -14.687 124.177 1.00 54.66 88 HIS A C 1
ATOM 663 O O . HIS A 1 88 ? -67.139 -14.462 123.260 1.00 54.66 88 HIS A O 1
ATOM 669 N N . GLU A 1 89 ? -68.883 -15.605 124.089 1.00 61.06 89 GLU A N 1
ATOM 670 C CA . GLU A 1 89 ? -69.125 -16.525 122.976 1.00 61.06 89 GLU A CA 1
ATOM 671 C C . GLU A 1 89 ? -69.567 -15.826 121.674 1.00 61.06 89 GLU A C 1
ATOM 673 O O . GLU A 1 89 ? -69.154 -16.229 120.585 1.00 61.06 89 GLU A O 1
ATOM 678 N N . ALA A 1 90 ? -70.347 -14.739 121.762 1.00 64.31 90 ALA A N 1
ATOM 679 C CA . ALA A 1 90 ? -70.747 -13.958 120.588 1.00 64.31 90 ALA A CA 1
ATOM 680 C C . ALA A 1 90 ? -69.549 -13.198 119.993 1.00 64.31 90 ALA A C 1
ATOM 682 O O . ALA A 1 90 ? -69.307 -13.264 118.787 1.00 64.31 90 ALA A O 1
ATOM 683 N N . CYS A 1 91 ? -68.755 -12.560 120.860 1.00 71.12 91 CYS A N 1
ATOM 684 C CA . CYS A 1 91 ? -67.512 -11.883 120.488 1.00 71.12 91 CYS A CA 1
ATOM 685 C C . CYS A 1 91 ? -66.500 -12.867 119.871 1.00 71.12 91 CYS A C 1
ATOM 687 O O . CYS A 1 91 ? -65.930 -12.605 118.815 1.00 71.12 91 CYS A O 1
ATOM 689 N N . GLU A 1 92 ? -66.328 -14.051 120.468 1.00 74.38 92 GLU A N 1
ATOM 690 C CA . GLU A 1 92 ? -65.425 -15.083 119.950 1.00 74.38 92 GLU A CA 1
ATOM 691 C C . GLU A 1 92 ? -65.848 -15.599 118.560 1.00 74.38 92 GLU A C 1
ATOM 693 O O . GLU A 1 92 ? -64.993 -15.841 117.702 1.00 74.38 92 GLU A O 1
ATOM 698 N N . LYS A 1 93 ? -67.156 -15.732 118.295 1.00 78.38 93 LYS A N 1
ATOM 699 C CA . LYS A 1 93 ? -67.661 -16.096 116.962 1.00 78.38 93 LYS A CA 1
ATOM 700 C C . LYS A 1 93 ? -67.419 -14.985 115.939 1.00 78.38 93 LYS A C 1
ATOM 702 O O . LYS A 1 93 ? -66.964 -15.275 114.835 1.00 78.38 93 LYS A O 1
ATOM 707 N N . GLU A 1 94 ? -67.673 -13.730 116.304 1.00 80.06 94 GLU A N 1
ATOM 708 C CA . GLU A 1 94 ? -67.452 -12.575 115.428 1.00 80.06 94 GLU A CA 1
ATOM 709 C C . GLU A 1 94 ? -65.962 -12.391 115.086 1.00 80.06 94 GLU A C 1
ATOM 711 O O . GLU A 1 94 ? -65.624 -12.141 113.929 1.00 80.06 94 GLU A O 1
ATOM 716 N N . ILE A 1 95 ? -65.057 -12.650 116.039 1.00 80.56 95 ILE A N 1
ATOM 717 C CA . ILE A 1 95 ? -63.603 -12.706 115.808 1.00 80.56 95 ILE A CA 1
ATOM 718 C C . ILE A 1 95 ? -63.233 -13.838 114.835 1.00 80.56 95 ILE A C 1
ATOM 720 O O . ILE A 1 95 ? -62.457 -13.612 113.906 1.00 80.56 95 ILE A O 1
ATOM 724 N N . LYS A 1 96 ? -63.793 -15.047 114.993 1.00 82.19 96 LYS A N 1
ATOM 725 C CA . LYS A 1 96 ? -63.527 -16.179 114.078 1.00 82.19 96 LYS A CA 1
ATOM 726 C C . LYS A 1 96 ? -64.035 -15.913 112.659 1.00 82.19 96 LYS A C 1
ATOM 728 O O . LYS A 1 96 ? -63.329 -16.212 111.699 1.00 82.19 96 LYS A O 1
ATOM 733 N N . GLU A 1 97 ? -65.218 -15.317 112.512 1.00 83.62 97 GLU A N 1
ATOM 734 C CA . GLU A 1 97 ? -65.725 -14.884 111.205 1.00 83.62 97 GLU A CA 1
ATOM 735 C C . GLU A 1 97 ? -64.893 -13.733 110.617 1.00 83.62 97 GLU A C 1
ATOM 737 O O . GLU A 1 97 ? -64.639 -13.721 109.414 1.00 83.62 97 GLU A O 1
ATOM 742 N N . GLY A 1 98 ? -64.415 -12.800 111.446 1.00 84.81 98 GLY A N 1
ATOM 743 C CA . GLY A 1 98 ? -63.484 -11.745 111.042 1.00 84.81 98 GLY A CA 1
ATOM 744 C C . GLY A 1 98 ? -62.177 -12.305 110.479 1.00 84.81 98 GLY A C 1
ATOM 745 O O . GLY A 1 98 ? -61.788 -11.938 109.374 1.00 84.81 98 GLY A O 1
ATOM 746 N N . LEU A 1 99 ? -61.552 -13.256 111.181 1.00 83.81 99 LEU A N 1
ATOM 747 C CA . LEU A 1 99 ? -60.328 -13.942 110.746 1.00 83.81 99 LEU A CA 1
ATOM 748 C C . LEU A 1 99 ? -60.530 -14.767 109.463 1.00 83.81 99 LEU A C 1
ATOM 750 O O . LEU A 1 99 ? -59.644 -14.797 108.609 1.00 83.81 99 LEU A O 1
ATOM 754 N N . ALA A 1 100 ? -61.693 -15.405 109.293 1.00 85.31 100 ALA A N 1
ATOM 755 C CA . ALA A 1 100 ? -62.035 -16.102 108.052 1.00 85.31 100 ALA A CA 1
ATOM 756 C C . ALA A 1 100 ? -62.135 -15.119 106.871 1.00 85.31 100 ALA A C 1
ATOM 758 O O . ALA A 1 100 ? -61.462 -15.301 105.859 1.00 85.31 100 ALA A O 1
ATOM 759 N N . ARG A 1 101 ? -62.879 -14.016 107.037 1.00 88.56 101 ARG A N 1
ATOM 760 C CA . ARG A 1 101 ? -62.983 -12.948 106.026 1.00 88.56 101 ARG A CA 1
ATOM 761 C C . ARG A 1 101 ? -61.619 -12.307 105.736 1.00 88.56 101 ARG A C 1
ATOM 763 O O . ARG A 1 101 ? -61.333 -11.990 104.586 1.00 88.56 101 ARG A O 1
ATOM 770 N N . GLU A 1 102 ? -60.758 -12.139 106.741 1.00 87.75 102 GLU A N 1
ATOM 771 C CA . GLU A 1 102 ? -59.390 -11.628 106.573 1.00 87.75 102 GLU A CA 1
ATOM 772 C C . GLU A 1 102 ? -58.522 -12.588 105.740 1.00 87.75 102 GLU A C 1
ATOM 774 O O . GLU A 1 102 ? -57.792 -12.138 104.855 1.00 87.75 102 GLU A O 1
ATOM 779 N N . LYS A 1 103 ? -58.623 -13.905 105.975 1.00 91.06 103 LYS A N 1
ATOM 780 C CA . LYS A 1 103 ? -57.952 -14.923 105.155 1.00 91.06 103 LYS A CA 1
ATOM 781 C C . LYS A 1 103 ? -58.449 -14.884 103.711 1.00 91.06 103 LYS A C 1
ATOM 783 O O . LYS A 1 103 ? -57.622 -14.797 102.807 1.00 91.06 103 LYS A O 1
ATOM 788 N N . ASP A 1 104 ? -59.761 -14.895 103.495 1.00 90.62 104 ASP A N 1
ATOM 789 C CA . ASP A 1 104 ? -60.358 -14.870 102.155 1.00 90.62 104 ASP A CA 1
ATOM 790 C C . ASP A 1 104 ? -59.973 -13.591 101.392 1.00 90.62 104 ASP A C 1
ATOM 792 O O . ASP A 1 104 ? -59.659 -13.636 100.201 1.00 90.62 104 ASP A O 1
ATOM 796 N N . LEU A 1 105 ? -59.921 -12.443 102.079 1.00 90.56 105 LEU A N 1
ATOM 797 C CA . LEU A 1 105 ? -59.446 -11.181 101.508 1.00 90.56 105 LEU A CA 1
ATOM 798 C C . LEU A 1 105 ? -57.950 -11.223 101.172 1.00 90.56 105 LEU A C 1
ATOM 800 O O . LEU A 1 105 ? -57.578 -10.770 100.093 1.00 90.56 105 LEU A O 1
ATOM 804 N N . LYS A 1 106 ? -57.093 -11.796 102.027 1.00 91.62 106 LYS A N 1
ATOM 805 C CA . LYS A 1 106 ? -55.659 -11.992 101.729 1.00 91.62 106 LYS A CA 1
ATOM 806 C C . LYS A 1 106 ? -55.440 -12.914 100.530 1.00 91.62 106 LYS A C 1
ATOM 808 O O . LYS A 1 106 ? -54.628 -12.609 99.662 1.00 91.62 106 LYS A O 1
ATOM 813 N N . GLU A 1 107 ? -56.189 -14.009 100.453 1.00 92.12 107 GLU A N 1
ATOM 814 C CA . GLU A 1 107 ? -56.131 -14.979 99.356 1.00 92.12 107 GLU A CA 1
ATOM 815 C C . GLU A 1 107 ? -56.624 -14.351 98.037 1.00 92.12 107 GLU A C 1
ATOM 817 O O . GLU A 1 107 ? -55.996 -14.517 96.990 1.00 92.12 107 GLU A O 1
ATOM 822 N N . LYS A 1 108 ? -57.662 -13.506 98.095 1.00 93.31 108 LYS A N 1
ATOM 823 C CA . LYS A 1 108 ? -58.152 -12.718 96.954 1.00 93.31 108 LYS A CA 1
ATOM 824 C C . LYS A 1 108 ? -57.202 -11.587 96.538 1.00 93.31 108 LYS A C 1
ATOM 826 O O . LYS A 1 108 ? -57.059 -11.337 95.344 1.00 93.31 108 LYS A O 1
ATOM 831 N N . ILE A 1 109 ? -56.515 -10.940 97.483 1.00 92.12 109 ILE A N 1
ATOM 832 C CA . ILE A 1 109 ? -55.442 -9.971 97.200 1.00 92.12 109 ILE A CA 1
ATOM 833 C C . ILE A 1 109 ? -54.285 -10.669 96.477 1.00 92.12 109 ILE A C 1
ATOM 835 O O . ILE A 1 109 ? -53.847 -10.166 95.448 1.00 92.12 109 ILE A O 1
ATOM 839 N N . ALA A 1 110 ? -53.850 -11.847 96.935 1.00 93.50 110 ALA A N 1
ATOM 840 C CA . ALA A 1 110 ? -52.794 -12.615 96.272 1.00 93.50 110 ALA A CA 1
ATOM 841 C C . ALA A 1 110 ? -53.188 -13.058 94.847 1.00 93.50 110 ALA A C 1
ATOM 843 O O . ALA A 1 110 ? -52.370 -12.997 93.928 1.00 93.50 110 ALA A O 1
ATOM 844 N N . GLN A 1 111 ? -54.452 -13.446 94.627 1.00 93.50 111 GLN A N 1
ATOM 845 C CA . GLN A 1 111 ? -54.969 -13.734 93.282 1.00 93.50 111 GLN A CA 1
ATOM 846 C C . GLN A 1 111 ? -54.971 -12.491 92.378 1.00 93.50 111 GLN A C 1
ATOM 848 O O . GLN A 1 111 ? -54.547 -12.585 91.229 1.00 93.50 111 GLN A O 1
ATOM 853 N N . LEU A 1 112 ? -55.400 -11.330 92.886 1.00 93.25 112 LEU A N 1
ATOM 854 C CA . LEU A 1 112 ? -55.395 -10.072 92.130 1.00 93.25 112 LEU A CA 1
ATOM 855 C C . LEU A 1 112 ? -53.970 -9.581 91.831 1.00 93.25 112 LEU A C 1
ATOM 857 O O . LEU A 1 112 ? -53.703 -9.162 90.711 1.00 93.25 112 LEU A O 1
ATOM 861 N N . GLN A 1 113 ? -53.040 -9.697 92.784 1.00 93.62 113 GLN A N 1
ATOM 862 C CA . GLN A 1 113 ? -51.618 -9.405 92.570 1.00 93.62 113 GLN A CA 1
ATOM 863 C C . GLN A 1 113 ? -51.042 -10.265 91.442 1.00 93.62 113 GLN A C 1
ATOM 865 O O . GLN A 1 113 ? -50.416 -9.731 90.533 1.00 93.62 113 GLN A O 1
ATOM 870 N N . LYS A 1 114 ? -51.338 -11.571 91.434 1.00 94.38 114 LYS A N 1
ATOM 871 C CA . LYS A 1 114 ? -50.918 -12.475 90.356 1.00 94.38 114 LYS A CA 1
ATOM 872 C C . LYS A 1 114 ? -51.590 -12.168 89.009 1.00 94.38 114 LYS A C 1
ATOM 874 O O . LYS A 1 114 ? -50.981 -12.377 87.967 1.00 94.38 114 LYS A O 1
ATOM 879 N N . GLN A 1 115 ? -52.830 -11.673 89.000 1.00 92.62 115 GLN A N 1
ATOM 880 C CA . GLN A 1 115 ? -53.485 -11.220 87.765 1.00 92.62 115 GLN A CA 1
ATOM 881 C C . GLN A 1 115 ? -52.832 -9.952 87.197 1.00 92.62 115 GLN A C 1
ATOM 883 O O . GLN A 1 115 ? -52.646 -9.878 85.987 1.00 92.62 115 GLN A O 1
ATOM 888 N N . VAL A 1 116 ? -52.434 -9.000 88.049 1.00 93.31 116 VAL A N 1
ATOM 889 C CA . VAL A 1 116 ? -51.666 -7.813 87.631 1.00 93.31 116 VAL A CA 1
ATOM 890 C C . VAL A 1 116 ? -50.283 -8.217 87.116 1.00 93.31 116 VAL A C 1
ATOM 892 O O . VAL A 1 116 ? -49.930 -7.857 86.002 1.00 93.31 116 VAL A O 1
ATOM 895 N N . GLU A 1 117 ? -49.548 -9.055 87.850 1.00 94.44 117 GLU A N 1
ATOM 896 C CA . GLU A 1 117 ? -48.214 -9.531 87.450 1.00 94.44 117 GLU A CA 1
ATOM 897 C C . GLU A 1 117 ? -48.234 -10.335 86.132 1.00 94.44 117 GLU A C 1
ATOM 899 O O . GLU A 1 117 ? -47.297 -10.252 85.335 1.00 94.44 117 GLU A O 1
ATOM 904 N N . ASN A 1 118 ? -49.315 -11.076 85.860 1.00 93.69 118 ASN A N 1
ATOM 905 C CA . ASN A 1 118 ? -49.551 -11.701 84.557 1.00 93.69 118 ASN A CA 1
ATOM 906 C C . ASN A 1 118 ? -49.844 -10.661 83.457 1.00 93.69 118 ASN A C 1
ATOM 908 O O . ASN A 1 118 ? -49.324 -10.795 82.352 1.00 93.69 118 ASN A O 1
ATOM 912 N N . ALA A 1 119 ? -50.659 -9.637 83.733 1.00 93.31 119 ALA A N 1
ATOM 913 C CA . ALA A 1 119 ? -51.001 -8.597 82.759 1.00 93.31 119 ALA A CA 1
ATOM 914 C C . ALA A 1 119 ? -49.783 -7.731 82.382 1.00 93.31 119 ALA A C 1
ATOM 916 O O . ALA A 1 119 ? -49.562 -7.471 81.200 1.00 93.31 119 ALA A O 1
ATOM 917 N N . ASP A 1 120 ? -48.942 -7.376 83.359 1.00 94.06 120 ASP A N 1
ATOM 918 C CA . ASP A 1 120 ? -47.665 -6.683 83.143 1.00 94.06 120 ASP A CA 1
ATOM 919 C C . ASP A 1 120 ? -46.723 -7.515 82.246 1.00 94.06 120 ASP A C 1
ATOM 921 O O . ASP A 1 120 ? -46.017 -6.983 81.383 1.00 94.06 120 ASP A O 1
ATOM 925 N N . GLN A 1 121 ? -46.732 -8.847 82.405 1.00 95.06 121 GLN A N 1
ATOM 926 C CA . GLN A 1 121 ? -46.004 -9.759 81.518 1.00 95.06 121 GLN A CA 1
ATOM 927 C C . GLN A 1 121 ? -46.612 -9.807 80.111 1.00 95.06 121 GLN A C 1
ATOM 929 O O . GLN A 1 121 ? -45.858 -9.742 79.142 1.00 95.06 121 GLN A O 1
ATOM 934 N N . GLU A 1 122 ? -47.938 -9.893 79.968 1.00 94.06 122 GLU A N 1
ATOM 935 C CA . GLU A 1 122 ? -48.616 -9.884 78.664 1.00 94.06 122 GLU A CA 1
ATOM 936 C C . GLU A 1 122 ? -48.365 -8.581 77.889 1.00 94.06 122 GLU A C 1
ATOM 938 O O . GLU A 1 122 ? -48.030 -8.641 76.704 1.00 94.06 122 GLU A O 1
ATOM 943 N N . GLU A 1 123 ? -48.417 -7.414 78.540 1.00 94.69 123 GLU A N 1
ATOM 944 C CA . GLU A 1 123 ? -48.043 -6.137 77.916 1.00 94.69 123 GLU A CA 1
ATOM 945 C C . GLU A 1 123 ? -46.546 -6.109 77.549 1.00 94.69 123 GLU A C 1
ATOM 947 O O . GLU A 1 123 ? -46.178 -5.708 76.441 1.00 94.69 123 GLU A O 1
ATOM 952 N N . GLY A 1 124 ? -45.678 -6.638 78.418 1.00 95.75 124 GLY A N 1
ATOM 953 C CA . GLY A 1 124 ? -44.249 -6.805 78.145 1.00 95.75 124 GLY A CA 1
ATOM 954 C C . GLY A 1 124 ? -43.928 -7.755 76.979 1.00 95.75 124 GLY A C 1
ATOM 955 O O . GLY A 1 124 ? -42.936 -7.544 76.276 1.00 95.75 124 GLY A O 1
ATOM 956 N N . TYR A 1 125 ? -44.743 -8.786 76.738 1.00 96.31 125 TYR A N 1
ATOM 957 C CA . TYR A 1 125 ? -44.637 -9.658 75.562 1.00 96.31 125 TYR A CA 1
ATOM 958 C C . TYR A 1 125 ? -45.208 -8.994 74.310 1.00 96.31 125 TYR A C 1
ATOM 960 O O . TYR A 1 125 ? -44.556 -9.023 73.266 1.00 96.31 125 TYR A O 1
ATOM 968 N N . LYS A 1 126 ? -46.373 -8.346 74.415 1.00 97.00 126 LYS A N 1
ATOM 969 C CA . LYS A 1 126 ? -46.992 -7.590 73.321 1.00 97.00 126 LYS A CA 1
ATOM 970 C C . LYS A 1 126 ? -46.024 -6.541 72.770 1.00 97.00 126 LYS A C 1
ATOM 972 O O . LYS A 1 126 ? -45.794 -6.510 71.565 1.00 97.00 126 LYS A O 1
ATOM 977 N N . LYS A 1 127 ? -45.386 -5.759 73.647 1.00 97.06 127 LYS A N 1
ATOM 978 C CA . LYS A 1 127 ? -44.390 -4.765 73.240 1.00 97.06 127 LYS A CA 1
ATOM 979 C C . LYS A 1 127 ? -43.212 -5.390 72.484 1.00 97.06 127 LYS A C 1
ATOM 981 O O . LYS A 1 127 ? -42.839 -4.877 71.440 1.00 97.06 127 LYS A O 1
ATOM 986 N N . LYS A 1 128 ? -42.667 -6.523 72.947 1.00 96.88 128 LYS A N 1
ATOM 987 C CA . LYS A 1 128 ? -41.581 -7.231 72.234 1.00 96.88 128 LYS A CA 1
ATOM 988 C C . LYS A 1 128 ? -42.004 -7.693 70.837 1.00 96.88 128 LYS A C 1
ATOM 990 O O . LYS A 1 128 ? -41.181 -7.690 69.930 1.00 96.88 128 LYS A O 1
ATOM 995 N N . VAL A 1 129 ? -43.268 -8.084 70.659 1.00 96.69 129 VAL A N 1
ATOM 996 C CA . VAL A 1 129 ? -43.818 -8.450 69.345 1.00 96.69 129 VAL A CA 1
ATOM 997 C C . VAL A 1 129 ? -43.964 -7.220 68.441 1.00 96.69 129 VAL A C 1
ATOM 999 O O . VAL A 1 129 ? -43.639 -7.309 67.262 1.00 96.69 129 VAL A O 1
ATOM 1002 N N . GLU A 1 130 ? -44.391 -6.071 68.971 1.00 96.94 130 GLU A N 1
ATOM 1003 C CA . GLU A 1 130 ? -44.454 -4.802 68.225 1.00 96.94 130 GLU A CA 1
ATOM 1004 C C . GLU A 1 130 ? -43.048 -4.288 67.844 1.00 96.94 130 GLU A C 1
ATOM 1006 O O . GLU A 1 130 ? -42.816 -3.926 66.687 1.00 96.94 130 GLU A O 1
ATOM 1011 N N . ASP A 1 131 ? -42.087 -4.339 68.776 1.00 96.44 131 ASP A N 1
ATOM 1012 C CA . ASP A 1 131 ? -40.676 -4.006 68.545 1.00 96.44 131 ASP A CA 1
ATOM 1013 C C . ASP A 1 131 ? -40.085 -4.897 67.424 1.00 96.44 131 ASP A C 1
ATOM 1015 O O . ASP A 1 131 ? -39.536 -4.379 66.446 1.00 96.44 131 ASP A O 1
ATOM 1019 N N . GLU A 1 132 ? -40.269 -6.222 67.494 1.00 97.00 132 GLU A N 1
ATOM 1020 C CA . GLU A 1 132 ? -39.774 -7.181 66.490 1.00 97.00 132 GLU A CA 1
ATOM 1021 C C . GLU A 1 132 ? -40.462 -7.017 65.121 1.00 97.00 132 GLU A C 1
ATOM 1023 O O . GLU A 1 132 ? -39.799 -7.057 64.084 1.00 97.00 132 GLU A O 1
ATOM 1028 N N . GLN A 1 133 ? -41.775 -6.753 65.084 1.00 97.19 133 GLN A N 1
ATOM 1029 C CA . GLN A 1 133 ? -42.487 -6.442 63.836 1.00 97.19 133 GLN A CA 1
ATOM 1030 C C . GLN A 1 133 ? -41.943 -5.170 63.170 1.00 97.19 133 GLN A C 1
ATOM 1032 O O . GLN A 1 133 ? -41.777 -5.140 61.947 1.00 97.19 133 GLN A O 1
ATOM 1037 N N . SER A 1 134 ? -41.613 -4.138 63.954 1.00 97.31 134 SER A N 1
ATOM 1038 C CA . SER A 1 134 ? -41.003 -2.910 63.429 1.00 97.31 134 SER A CA 1
ATOM 1039 C C . SER A 1 134 ? -39.588 -3.158 62.881 1.00 97.31 134 SER A C 1
ATOM 1041 O O . SER A 1 134 ? -39.260 -2.706 61.781 1.00 97.31 134 SER A O 1
ATOM 1043 N N . SER A 1 135 ? -38.788 -3.966 63.587 1.00 97.62 135 SER A N 1
ATOM 1044 C CA . SER A 1 135 ? -37.451 -4.406 63.170 1.00 97.62 135 SER A CA 1
ATOM 1045 C C . SER A 1 135 ? -37.495 -5.196 61.854 1.00 97.62 135 SER A C 1
ATOM 1047 O O . SER A 1 135 ? -36.742 -4.914 60.913 1.00 97.62 135 SER A O 1
ATOM 1049 N N . HIS A 1 136 ? -38.444 -6.130 61.732 1.00 97.31 136 HIS A N 1
ATOM 1050 C CA . HIS A 1 136 ? -38.666 -6.904 60.514 1.00 97.31 136 HIS A CA 1
ATOM 1051 C C . HIS A 1 136 ? -39.081 -6.011 59.333 1.00 97.31 136 HIS A C 1
ATOM 1053 O O . HIS A 1 136 ? -38.545 -6.163 58.235 1.00 97.31 136 HIS A O 1
ATOM 1059 N N . ALA A 1 137 ? -39.982 -5.044 59.540 1.00 97.94 137 ALA A N 1
ATOM 1060 C CA . ALA A 1 137 ? -40.408 -4.114 58.492 1.00 97.94 137 ALA A CA 1
ATOM 1061 C C . ALA A 1 137 ? -39.243 -3.254 57.959 1.00 97.94 137 ALA A C 1
ATOM 1063 O O . ALA A 1 137 ? -39.060 -3.144 56.743 1.00 97.94 137 ALA A O 1
ATOM 1064 N N . VAL A 1 138 ? -38.402 -2.710 58.850 1.00 98.12 138 VAL A N 1
ATOM 1065 C CA . VAL A 1 138 ? -37.188 -1.958 58.473 1.00 98.12 138 VAL A CA 1
ATOM 1066 C C . VAL A 1 138 ? -36.188 -2.852 57.732 1.00 98.12 138 VAL A C 1
ATOM 1068 O O . VAL A 1 138 ? -35.610 -2.439 56.721 1.00 98.12 138 VAL A O 1
ATOM 1071 N N . THR A 1 139 ? -36.016 -4.098 58.179 1.00 97.62 139 THR A N 1
ATOM 1072 C CA . THR A 1 139 ? -35.139 -5.085 57.529 1.00 97.62 139 THR A CA 1
ATOM 1073 C C . THR A 1 139 ? -35.629 -5.420 56.117 1.00 97.62 139 THR A C 1
ATOM 1075 O O . THR A 1 139 ? -34.843 -5.396 55.169 1.00 97.62 139 THR A O 1
ATOM 1078 N N . GLN A 1 140 ? -36.933 -5.647 55.943 1.00 98.19 140 GLN A N 1
ATOM 1079 C CA . GLN A 1 140 ? -37.556 -5.938 54.651 1.00 98.19 140 GLN A CA 1
ATOM 1080 C C . GLN A 1 140 ? -37.432 -4.759 53.671 1.00 98.19 140 GLN A C 1
ATOM 1082 O O . GLN A 1 140 ? -37.047 -4.958 52.517 1.00 98.19 140 GLN A O 1
ATOM 1087 N N . GLN A 1 141 ? -37.670 -3.525 54.129 1.00 97.94 141 GLN A N 1
ATOM 1088 C CA . GLN A 1 141 ? -37.478 -2.316 53.319 1.00 97.94 141 GLN A CA 1
ATOM 1089 C C . GLN A 1 141 ? -36.004 -2.127 52.913 1.00 97.94 141 GLN A C 1
ATOM 1091 O O . GLN A 1 141 ? -35.702 -1.767 51.771 1.00 97.94 141 GLN A O 1
ATOM 1096 N N . THR A 1 142 ? -35.073 -2.404 53.831 1.00 97.56 142 THR A N 1
ATOM 1097 C CA . THR A 1 142 ? -33.627 -2.320 53.576 1.00 97.56 142 THR A CA 1
ATOM 1098 C C . THR A 1 142 ? -33.184 -3.359 52.545 1.00 97.56 142 THR A C 1
ATOM 1100 O O . THR A 1 142 ? -32.462 -3.017 51.606 1.00 97.56 142 THR A O 1
ATOM 1103 N N . LEU A 1 143 ? -33.673 -4.599 52.659 1.00 97.88 143 LEU A N 1
ATOM 1104 C CA . LEU A 1 143 ? -33.425 -5.675 51.698 1.00 97.88 143 LEU A CA 1
ATOM 1105 C C . LEU A 1 143 ? -33.952 -5.318 50.301 1.00 97.88 143 LEU A C 1
ATOM 1107 O O . LEU A 1 143 ? -33.211 -5.435 49.328 1.00 97.88 143 LEU A O 1
ATOM 1111 N N . GLN A 1 144 ? -35.183 -4.808 50.200 1.00 98.31 144 GLN A N 1
ATOM 1112 C CA . GLN A 1 144 ? -35.770 -4.380 48.926 1.00 98.31 144 GLN A CA 1
ATOM 1113 C C . GLN A 1 144 ? -34.985 -3.214 48.293 1.00 98.31 144 GLN A C 1
ATOM 1115 O O . GLN A 1 144 ? -34.739 -3.201 47.085 1.00 98.31 144 GLN A O 1
ATOM 1120 N N . SER A 1 145 ? -34.514 -2.260 49.107 1.00 98.00 145 SER A N 1
ATOM 1121 C CA . SER A 1 145 ? -33.633 -1.180 48.642 1.00 98.00 145 SER A CA 1
ATOM 1122 C C . SER A 1 145 ? -32.289 -1.710 48.128 1.00 98.00 145 SER A C 1
ATOM 1124 O O . SER A 1 145 ? -31.791 -1.231 47.110 1.00 98.00 145 SER A O 1
ATOM 1126 N N . ALA A 1 146 ? -31.701 -2.703 48.802 1.00 96.94 146 ALA A N 1
ATOM 1127 C CA . ALA A 1 146 ? -30.458 -3.342 48.377 1.00 96.94 146 ALA A CA 1
ATOM 1128 C C . ALA A 1 146 ? -30.633 -4.143 47.074 1.00 96.94 146 ALA A C 1
ATOM 1130 O O . ALA A 1 146 ? -29.795 -4.030 46.182 1.00 96.94 146 ALA A O 1
ATOM 1131 N N . GLN A 1 147 ? -31.740 -4.878 46.927 1.00 97.81 147 GLN A N 1
ATOM 1132 C CA . GLN A 1 147 ? -32.088 -5.616 45.706 1.00 97.81 147 GLN A CA 1
ATOM 1133 C C . GLN A 1 147 ? -32.227 -4.678 44.498 1.00 97.81 147 GLN A C 1
ATOM 1135 O O . GLN A 1 147 ? -31.557 -4.885 43.490 1.00 97.81 147 GLN A O 1
ATOM 1140 N N . SER A 1 148 ? -32.997 -3.591 44.622 1.00 97.88 148 SER A N 1
ATOM 1141 C CA . SER A 1 148 ? -33.162 -2.606 43.540 1.00 97.88 148 SER A CA 1
ATOM 1142 C C . SER A 1 148 ? -31.843 -1.905 43.165 1.00 97.88 148 SER A C 1
ATOM 1144 O O . SER A 1 148 ? -31.558 -1.681 41.986 1.00 97.88 148 SER A O 1
ATOM 1146 N N . LYS A 1 149 ? -30.977 -1.613 44.149 1.00 97.94 149 LYS A N 1
ATOM 1147 C CA . LYS A 1 149 ? -29.622 -1.083 43.901 1.00 97.94 149 LYS A CA 1
ATOM 1148 C C . LYS A 1 149 ? -28.720 -2.089 43.180 1.00 97.94 149 LYS A C 1
ATOM 1150 O O . LYS A 1 149 ? -27.938 -1.674 42.327 1.00 97.94 149 LYS A O 1
ATOM 1155 N N . LEU A 1 150 ? -28.822 -3.379 43.507 1.00 97.56 150 LEU A N 1
ATOM 1156 C CA . LEU A 1 150 ? -28.067 -4.452 42.857 1.00 97.56 150 LEU A CA 1
ATOM 1157 C C . LEU A 1 150 ? -28.514 -4.644 41.402 1.00 97.56 150 LEU A C 1
ATOM 1159 O O . LEU A 1 150 ? -27.675 -4.655 40.510 1.00 97.56 150 LEU A O 1
ATOM 1163 N N . GLU A 1 151 ? -29.820 -4.700 41.149 1.00 98.25 151 GLU A N 1
ATOM 1164 C CA . GLU A 1 151 ? -30.408 -4.782 39.805 1.00 98.25 151 GLU A CA 1
ATOM 1165 C C . GLU A 1 151 ? -29.993 -3.580 38.931 1.00 98.25 151 GLU A C 1
ATOM 1167 O O . GLU A 1 151 ? -29.499 -3.744 37.815 1.00 98.25 151 GLU A O 1
ATOM 1172 N N . SER A 1 152 ? -30.051 -2.363 39.486 1.00 97.94 152 SER A N 1
ATOM 1173 C CA . SER A 1 152 ? -29.562 -1.138 38.832 1.00 97.94 152 SER A CA 1
ATOM 1174 C C . SER A 1 152 ? -28.034 -1.100 38.635 1.00 97.94 152 SER A C 1
ATOM 1176 O O . SER A 1 152 ? -27.530 -0.397 37.754 1.00 97.94 152 SER A O 1
ATOM 1178 N N . ALA A 1 153 ? -27.256 -1.829 39.439 1.00 97.44 153 ALA A N 1
ATOM 1179 C CA . ALA A 1 153 ? -25.820 -1.995 39.217 1.00 97.44 153 ALA A CA 1
ATOM 1180 C C . ALA A 1 153 ? -25.537 -3.006 38.095 1.00 97.44 153 ALA A C 1
ATOM 1182 O O . ALA A 1 153 ? -24.735 -2.703 37.214 1.00 97.44 153 ALA A O 1
ATOM 1183 N N . LEU A 1 154 ? -26.236 -4.145 38.079 1.00 97.69 154 LEU A N 1
ATOM 1184 C CA . LEU A 1 154 ? -26.112 -5.178 37.046 1.00 97.69 154 LEU A CA 1
ATOM 1185 C C . LEU A 1 154 ? -26.460 -4.629 35.657 1.00 97.69 154 LEU A C 1
ATOM 1187 O O . LEU A 1 154 ? -25.616 -4.679 34.768 1.00 97.69 154 LEU A O 1
ATOM 1191 N N . GLY A 1 155 ? -27.616 -3.978 35.491 1.00 98.38 155 GLY A N 1
ATOM 1192 C CA . GLY A 1 155 ? -28.007 -3.398 34.196 1.00 98.38 155 GLY A CA 1
ATOM 1193 C C . GLY A 1 155 ? -27.048 -2.312 33.677 1.00 98.38 155 GLY A C 1
ATOM 1194 O O . GLY A 1 155 ? -26.908 -2.129 32.468 1.00 98.38 155 GLY A O 1
ATOM 1195 N N . ARG A 1 156 ? -26.327 -1.611 34.568 1.00 98.31 156 ARG A N 1
ATOM 1196 C CA . ARG A 1 156 ? -25.255 -0.676 34.171 1.00 98.31 156 ARG A CA 1
ATOM 1197 C C . ARG A 1 156 ? -23.971 -1.395 33.756 1.00 98.31 156 ARG A C 1
ATOM 1199 O O . ARG A 1 156 ? -23.324 -0.940 32.817 1.00 98.31 156 ARG A O 1
ATOM 1206 N N . LEU A 1 157 ? -23.616 -2.498 34.416 1.00 97.56 157 LEU A N 1
ATOM 1207 C CA . LEU A 1 157 ? -22.468 -3.327 34.035 1.00 97.56 157 LEU A CA 1
ATOM 1208 C C . LEU A 1 157 ? -22.699 -4.008 32.679 1.00 97.56 157 LEU A C 1
ATOM 1210 O O . LEU A 1 157 ? -21.820 -3.949 31.828 1.00 97.56 157 LEU A O 1
ATOM 1214 N N . GLU A 1 158 ? -23.890 -4.559 32.434 1.00 98.25 158 GLU A N 1
ATOM 1215 C CA . GLU A 1 158 ? -24.270 -5.149 31.140 1.00 98.25 158 GLU A CA 1
ATOM 1216 C C . GLU A 1 158 ? -24.216 -4.118 29.999 1.00 98.25 158 GLU A C 1
ATOM 1218 O O . GLU A 1 158 ? -23.685 -4.395 28.920 1.00 98.25 158 GLU A O 1
ATOM 1223 N N . ALA A 1 159 ? -24.707 -2.896 30.244 1.00 98.06 159 ALA A N 1
ATOM 1224 C CA . ALA A 1 159 ? -24.614 -1.799 29.284 1.00 98.06 159 ALA A CA 1
ATOM 1225 C C . ALA A 1 159 ? -23.153 -1.408 28.984 1.00 98.06 159 ALA A C 1
ATOM 1227 O O . ALA A 1 159 ? -22.801 -1.212 27.820 1.00 98.06 159 ALA A O 1
ATOM 1228 N N . GLN A 1 160 ? -22.293 -1.343 30.008 1.00 98.12 160 GLN A N 1
ATOM 1229 C CA . GLN A 1 160 ? -20.863 -1.059 29.842 1.00 98.12 160 GLN A CA 1
ATOM 1230 C C . GLN A 1 160 ? -20.111 -2.196 29.136 1.00 98.12 160 GLN A C 1
ATOM 1232 O O . GLN A 1 160 ? -19.275 -1.917 28.279 1.00 98.12 160 GLN A O 1
ATOM 1237 N N . GLU A 1 161 ? -20.409 -3.465 29.433 1.00 98.19 161 GLU A N 1
ATOM 1238 C CA . GLU A 1 161 ? -19.813 -4.607 28.728 1.00 98.19 161 GLU A CA 1
ATOM 1239 C C . GLU A 1 161 ? -20.165 -4.560 27.237 1.00 98.19 161 GLU A C 1
ATOM 1241 O O . GLU A 1 161 ? -19.281 -4.680 26.384 1.00 98.19 161 GLU A O 1
ATOM 1246 N N . LYS A 1 162 ? -21.440 -4.306 26.914 1.00 98.44 162 LYS A N 1
ATOM 1247 C CA . LYS A 1 162 ? -21.899 -4.143 25.532 1.00 98.44 162 LYS A CA 1
ATOM 1248 C C . LYS A 1 162 ? -21.181 -2.987 24.828 1.00 98.44 162 LYS A C 1
ATOM 1250 O O . LYS A 1 162 ? -20.648 -3.189 23.739 1.00 98.44 162 LYS A O 1
ATOM 1255 N N . GLU A 1 163 ? -21.112 -1.809 25.448 1.00 98.44 163 GLU A N 1
ATOM 1256 C CA . GLU A 1 163 ? -20.443 -0.633 24.874 1.00 98.44 163 GLU A CA 1
ATOM 1257 C C . GLU A 1 163 ? -18.938 -0.882 24.642 1.00 98.44 163 GLU A C 1
ATOM 1259 O O . GLU A 1 163 ? -18.388 -0.520 23.600 1.00 98.44 163 GLU A O 1
ATOM 1264 N N . LEU A 1 164 ? -18.253 -1.536 25.588 1.00 98.19 164 LEU A N 1
ATOM 1265 C CA . LEU A 1 164 ? -16.837 -1.898 25.459 1.00 98.19 164 LEU A CA 1
ATOM 1266 C C . LEU A 1 164 ? -16.604 -2.948 24.365 1.00 98.19 164 LEU A C 1
ATOM 1268 O O . LEU A 1 164 ? -15.608 -2.868 23.642 1.00 98.19 164 LEU A O 1
ATOM 1272 N N . LYS A 1 165 ? -17.523 -3.903 24.205 1.00 98.50 165 LYS A N 1
ATOM 1273 C CA . LYS A 1 165 ? -17.488 -4.913 23.141 1.00 98.50 165 LYS A CA 1
ATOM 1274 C C . LYS A 1 165 ? -17.670 -4.282 21.760 1.00 98.50 165 LY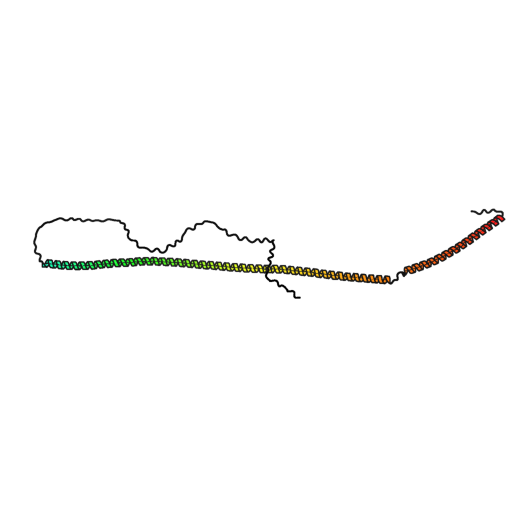S A C 1
ATOM 1276 O O . LYS A 1 165 ? -16.846 -4.517 20.881 1.00 98.50 165 LYS A O 1
ATOM 1281 N N . GLU A 1 166 ? -18.666 -3.411 21.602 1.00 98.44 166 GLU A N 1
ATOM 1282 C CA . GLU A 1 166 ? -18.896 -2.645 20.369 1.00 98.44 166 GLU A CA 1
ATOM 1283 C C . GLU A 1 166 ? -17.679 -1.768 20.018 1.00 98.44 166 GLU A C 1
ATOM 1285 O O . GLU A 1 166 ? -17.217 -1.782 18.876 1.00 98.44 166 GLU A O 1
ATOM 1290 N N . LYS A 1 167 ? -17.067 -1.093 21.004 1.00 98.31 167 LYS A N 1
ATOM 1291 C CA . LYS A 1 167 ? -15.804 -0.351 20.819 1.00 98.31 167 LYS A CA 1
ATOM 1292 C C . LYS A 1 167 ? -14.639 -1.251 20.396 1.00 98.31 167 LYS A C 1
ATOM 1294 O O . LYS A 1 167 ? -13.883 -0.868 19.505 1.00 98.31 167 LYS A O 1
ATOM 1299 N N . MET A 1 168 ? -14.479 -2.438 20.989 1.00 97.88 168 MET A N 1
ATOM 1300 C CA . MET A 1 168 ? -13.434 -3.382 20.569 1.00 97.88 168 MET A CA 1
ATOM 1301 C C . MET A 1 168 ? -13.631 -3.865 19.131 1.00 97.88 168 MET A C 1
ATOM 1303 O O . MET A 1 168 ? -12.654 -3.947 18.389 1.00 97.88 168 MET A O 1
ATOM 1307 N N . ASP A 1 169 ? -14.861 -4.169 18.721 1.00 98.19 169 ASP A N 1
ATOM 1308 C CA . ASP A 1 169 ? -15.138 -4.659 17.368 1.00 98.19 169 ASP A CA 1
ATOM 1309 C C . ASP A 1 169 ? -15.017 -3.547 16.307 1.00 98.19 169 ASP A C 1
ATOM 1311 O O . ASP A 1 169 ? -14.507 -3.801 15.211 1.00 98.19 169 ASP A O 1
ATOM 1315 N N . LEU A 1 170 ? -15.322 -2.290 16.654 1.00 98.44 170 LEU A N 1
ATOM 1316 C CA . LEU A 1 170 ? -14.970 -1.114 15.843 1.00 98.44 170 LEU A CA 1
ATOM 1317 C C . LEU A 1 170 ? -13.446 -0.950 15.685 1.00 98.44 170 LEU A C 1
ATOM 1319 O O . LEU A 1 170 ? -12.955 -0.770 14.573 1.00 98.44 170 LEU A O 1
ATOM 1323 N N . ILE A 1 171 ? -12.670 -1.077 16.768 1.00 98.38 171 ILE A N 1
ATOM 1324 C CA . ILE A 1 171 ? -11.198 -0.984 16.712 1.00 98.38 171 ILE A CA 1
ATOM 1325 C C . ILE A 1 171 ? -10.596 -2.138 15.889 1.00 98.38 171 ILE A C 1
ATOM 1327 O O . ILE A 1 171 ? -9.682 -1.920 15.093 1.00 98.38 171 ILE A O 1
ATOM 1331 N N . ARG A 1 172 ? -11.118 -3.364 16.031 1.00 98.19 172 ARG A N 1
ATOM 1332 C CA . ARG A 1 172 ? -10.697 -4.537 15.240 1.00 98.19 172 ARG A CA 1
ATOM 1333 C C . ARG A 1 172 ? -10.980 -4.357 13.751 1.00 98.19 172 ARG A C 1
ATOM 1335 O O . ARG A 1 172 ? -10.116 -4.666 12.929 1.00 98.19 172 ARG A O 1
ATOM 1342 N N . THR A 1 173 ? -12.173 -3.879 13.399 1.00 98.38 173 THR A N 1
ATOM 1343 C CA . THR A 1 173 ? -12.560 -3.675 11.996 1.00 98.38 173 THR A CA 1
ATOM 1344 C C . THR A 1 173 ? -11.764 -2.545 11.351 1.00 98.38 173 THR A C 1
ATOM 1346 O O . THR A 1 173 ? -11.261 -2.743 10.245 1.00 98.38 173 THR A O 1
ATOM 1349 N N . ASP A 1 174 ? -11.530 -1.427 12.044 1.00 98.44 174 ASP A N 1
ATOM 1350 C CA . ASP A 1 174 ? -10.700 -0.348 11.501 1.00 98.44 174 ASP A CA 1
ATOM 1351 C C . ASP A 1 174 ? -9.219 -0.739 11.373 1.00 98.44 174 ASP A C 1
ATOM 1353 O O . ASP A 1 174 ? -8.616 -0.504 10.328 1.00 98.44 174 ASP A O 1
ATOM 1357 N N . LEU A 1 175 ? -8.638 -1.431 12.361 1.00 98.06 175 LEU A N 1
ATOM 1358 C CA . LEU A 1 175 ? -7.267 -1.948 12.252 1.00 98.06 175 LEU A CA 1
ATOM 1359 C C . LEU A 1 175 ? -7.126 -2.934 11.080 1.00 98.06 175 LEU A C 1
ATOM 1361 O O . LEU A 1 175 ? -6.138 -2.891 10.345 1.00 98.06 175 LEU A O 1
ATOM 1365 N N . THR A 1 176 ? -8.127 -3.794 10.867 1.00 98.31 176 THR A N 1
ATOM 1366 C CA . THR A 1 176 ? -8.162 -4.716 9.720 1.00 98.31 176 THR A CA 1
ATOM 1367 C C . THR A 1 176 ? -8.229 -3.943 8.401 1.00 98.31 176 THR A C 1
ATOM 1369 O O . THR A 1 176 ? -7.441 -4.216 7.495 1.00 98.31 176 THR A O 1
ATOM 1372 N N . ARG A 1 177 ? -9.098 -2.925 8.313 1.00 98.44 177 ARG A N 1
ATOM 1373 C CA . ARG A 1 177 ? -9.216 -2.023 7.157 1.00 98.44 177 ARG A CA 1
ATOM 1374 C C . ARG A 1 177 ? -7.877 -1.347 6.847 1.00 98.44 177 ARG A C 1
ATOM 1376 O O . ARG A 1 177 ? -7.369 -1.515 5.739 1.00 98.44 177 ARG A O 1
ATOM 1383 N N . GLN A 1 178 ? -7.260 -0.684 7.828 1.00 98.50 178 GLN A N 1
ATOM 1384 C CA . GLN A 1 178 ? -5.952 -0.031 7.681 1.00 98.50 178 GLN A CA 1
ATOM 1385 C C . GLN A 1 178 ? -4.869 -1.006 7.190 1.00 98.50 178 GLN A C 1
ATOM 1387 O O . GLN A 1 178 ? -4.092 -0.669 6.297 1.00 98.50 178 GLN A O 1
ATOM 1392 N N . MET A 1 179 ? -4.831 -2.234 7.720 1.00 98.0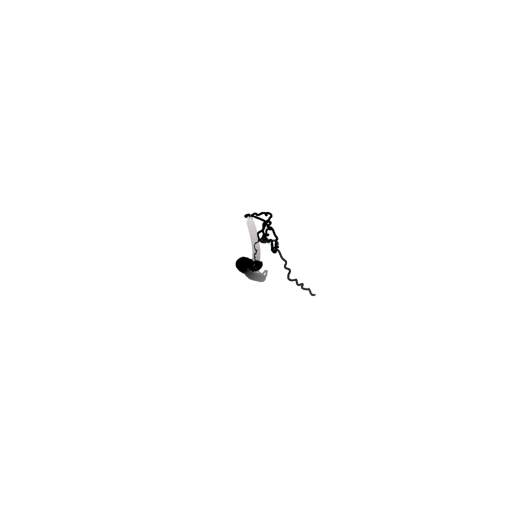0 179 MET A N 1
ATOM 1393 C CA . MET A 1 179 ? -3.880 -3.259 7.277 1.00 98.00 179 MET A CA 1
ATOM 1394 C C . MET A 1 179 ? -4.118 -3.694 5.822 1.00 98.00 179 MET A C 1
ATOM 1396 O O . MET A 1 179 ? -3.149 -3.854 5.079 1.00 98.00 179 MET A O 1
ATOM 1400 N N . THR A 1 180 ? -5.375 -3.833 5.383 1.00 98.06 180 THR A N 1
ATOM 1401 C CA . THR A 1 180 ? -5.691 -4.139 3.973 1.00 98.06 180 THR A CA 1
ATOM 1402 C C . THR A 1 180 ? -5.376 -2.977 3.027 1.00 98.06 180 THR A C 1
ATOM 1404 O O . THR A 1 180 ? -4.785 -3.191 1.968 1.00 98.06 180 THR A O 1
ATOM 1407 N N . GLU A 1 181 ? -5.664 -1.735 3.420 1.00 98.38 181 GLU A N 1
ATOM 1408 C CA . GLU A 1 181 ? -5.308 -0.537 2.649 1.00 98.38 181 GLU A CA 1
ATOM 1409 C C . GLU A 1 181 ? -3.784 -0.422 2.500 1.00 98.38 181 GLU A C 1
ATOM 1411 O O . GLU A 1 181 ? -3.272 -0.306 1.387 1.00 98.38 181 GLU A O 1
ATOM 1416 N N . MET A 1 182 ? -3.034 -0.589 3.593 1.00 98.06 182 MET A N 1
ATOM 1417 C CA . MET A 1 182 ? -1.567 -0.587 3.577 1.00 98.06 182 MET A CA 1
ATOM 1418 C C . MET A 1 182 ? -0.944 -1.752 2.793 1.00 98.06 182 MET A C 1
ATOM 1420 O O . MET A 1 182 ? 0.199 -1.622 2.353 1.00 98.06 182 MET A O 1
ATOM 1424 N N . ALA A 1 183 ? -1.648 -2.873 2.609 1.00 98.25 183 ALA A N 1
ATOM 1425 C CA . ALA A 1 183 ? -1.228 -3.938 1.698 1.00 98.25 183 ALA A CA 1
ATOM 1426 C C . ALA A 1 183 ? -1.441 -3.515 0.234 1.00 98.25 183 ALA A C 1
ATOM 1428 O O . ALA A 1 183 ? -0.474 -3.416 -0.519 1.00 98.25 183 ALA A O 1
ATOM 1429 N N . THR A 1 184 ? -2.669 -3.137 -0.139 1.00 98.38 184 THR A N 1
ATOM 1430 C CA . THR A 1 184 ? -2.999 -2.740 -1.525 1.00 98.38 184 THR A CA 1
ATOM 1431 C C . THR A 1 184 ? -2.175 -1.551 -2.033 1.00 98.38 184 THR A C 1
ATOM 1433 O O . THR A 1 184 ? -1.800 -1.518 -3.206 1.00 98.38 184 THR A O 1
ATOM 1436 N N . LEU A 1 185 ? -1.825 -0.596 -1.161 1.00 98.38 185 LEU A N 1
ATOM 1437 C CA . LEU A 1 185 ? -0.929 0.514 -1.499 1.00 98.38 185 LEU A CA 1
ATOM 1438 C C . LEU A 1 185 ? 0.501 0.043 -1.812 1.00 98.38 185 LEU A C 1
ATOM 1440 O O . LEU A 1 185 ? 1.103 0.551 -2.758 1.00 98.38 185 LEU A O 1
ATOM 1444 N N . LYS A 1 186 ? 1.036 -0.935 -1.068 1.00 98.31 186 LYS A N 1
ATOM 1445 C CA . LYS A 1 186 ? 2.367 -1.515 -1.328 1.00 98.31 186 LYS A CA 1
ATOM 1446 C C . LYS A 1 186 ? 2.382 -2.325 -2.616 1.00 98.31 186 LYS A C 1
ATOM 1448 O O . LYS A 1 186 ? 3.286 -2.138 -3.424 1.00 98.31 186 LYS A O 1
ATOM 1453 N N . ASP A 1 187 ? 1.374 -3.165 -2.836 1.00 98.31 187 ASP A N 1
ATOM 1454 C CA . ASP A 1 187 ? 1.271 -3.985 -4.048 1.00 98.31 187 ASP A CA 1
ATOM 1455 C C . ASP A 1 187 ? 1.169 -3.101 -5.301 1.00 98.31 187 ASP A C 1
ATOM 1457 O O . ASP A 1 187 ? 1.836 -3.351 -6.308 1.00 98.31 187 ASP A O 1
ATOM 1461 N N . LYS A 1 188 ? 0.418 -1.994 -5.213 1.00 98.50 188 LYS A N 1
ATOM 1462 C CA . LYS A 1 188 ? 0.367 -0.969 -6.261 1.00 98.50 188 LYS A CA 1
ATOM 1463 C C . LYS A 1 188 ? 1.714 -0.269 -6.465 1.00 98.50 188 LYS A C 1
ATOM 1465 O O . LYS A 1 188 ? 2.132 -0.092 -7.606 1.00 98.50 188 LYS A O 1
ATOM 1470 N N . GLU A 1 189 ? 2.413 0.112 -5.395 1.00 98.38 189 GLU A N 1
ATOM 1471 C CA . GLU A 1 189 ? 3.731 0.755 -5.500 1.00 98.38 189 GLU A CA 1
ATOM 1472 C C . GLU A 1 189 ? 4.781 -0.183 -6.130 1.00 98.38 189 GLU A C 1
ATOM 1474 O O . GLU A 1 189 ? 5.622 0.264 -6.914 1.00 98.38 189 GLU A O 1
ATOM 1479 N N . ILE A 1 190 ? 4.717 -1.484 -5.828 1.00 98.44 190 ILE A N 1
ATOM 1480 C CA . ILE A 1 190 ? 5.545 -2.526 -6.452 1.00 98.44 190 ILE A CA 1
ATOM 1481 C C . ILE A 1 190 ? 5.212 -2.635 -7.945 1.00 98.44 190 ILE A C 1
ATOM 1483 O O . ILE A 1 190 ? 6.119 -2.521 -8.768 1.00 98.44 190 ILE A O 1
ATOM 1487 N N . ALA A 1 191 ? 3.932 -2.744 -8.313 1.00 98.50 191 ALA A N 1
ATOM 1488 C CA . ALA A 1 191 ? 3.508 -2.801 -9.713 1.00 98.50 191 ALA A CA 1
ATOM 1489 C C . ALA A 1 191 ? 3.934 -1.553 -10.517 1.00 98.50 191 ALA A C 1
ATOM 1491 O O . ALA A 1 191 ? 4.44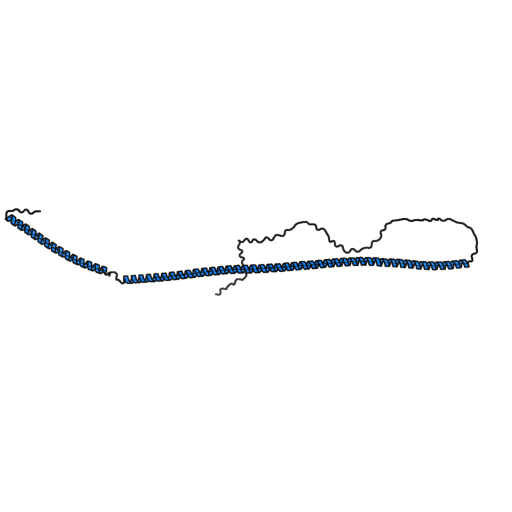1 -1.678 -11.635 1.00 98.50 191 ALA A O 1
ATOM 1492 N N . ASP A 1 192 ? 3.812 -0.353 -9.939 1.00 98.38 192 ASP A N 1
ATOM 1493 C CA . ASP A 1 192 ? 4.273 0.901 -10.550 1.00 98.38 192 ASP A CA 1
ATOM 1494 C C . ASP A 1 192 ? 5.806 0.935 -10.723 1.00 98.38 192 ASP A C 1
ATOM 1496 O O . ASP A 1 192 ? 6.310 1.469 -11.719 1.00 98.38 192 ASP A O 1
ATOM 1500 N N . LYS A 1 193 ? 6.570 0.375 -9.771 1.00 98.31 193 LYS A N 1
ATOM 1501 C CA . LYS A 1 193 ? 8.036 0.243 -9.859 1.00 98.31 193 LYS A CA 1
ATOM 1502 C C . LYS A 1 193 ? 8.444 -0.762 -10.934 1.00 98.31 193 LYS A C 1
ATOM 1504 O O . LYS A 1 193 ? 9.272 -0.419 -11.777 1.00 98.31 193 LYS A O 1
ATOM 1509 N N . ASP A 1 194 ? 7.831 -1.942 -10.968 1.00 98.38 194 ASP A N 1
ATOM 1510 C CA . ASP A 1 194 ? 8.104 -2.970 -11.977 1.00 98.38 194 ASP A CA 1
ATOM 1511 C C . ASP A 1 194 ? 7.730 -2.499 -13.386 1.00 98.38 194 ASP A C 1
ATOM 1513 O O . ASP A 1 194 ? 8.479 -2.732 -14.339 1.00 98.38 194 ASP A O 1
ATOM 1517 N N . GLN A 1 195 ? 6.632 -1.752 -13.541 1.00 98.38 195 GLN A N 1
ATOM 1518 C CA . GLN A 1 195 ? 6.273 -1.168 -14.832 1.00 98.38 195 GLN A CA 1
ATOM 1519 C C . GLN A 1 195 ? 7.317 -0.138 -15.300 1.00 98.38 195 GLN A C 1
ATOM 1521 O O . GLN A 1 195 ? 7.726 -0.171 -16.462 1.00 98.38 195 GLN A O 1
ATOM 1526 N N . LYS A 1 196 ? 7.798 0.749 -14.414 1.00 98.44 196 LYS A N 1
ATOM 1527 C CA . LYS A 1 196 ? 8.883 1.705 -14.727 1.00 98.44 196 LYS A CA 1
ATOM 1528 C C . LYS A 1 196 ? 10.187 0.983 -15.079 1.00 98.44 196 LYS A C 1
ATOM 1530 O O . LYS A 1 196 ? 10.825 1.315 -16.076 1.00 98.44 196 LYS A O 1
ATOM 1535 N N . LEU A 1 197 ? 10.550 -0.036 -14.305 1.00 98.19 197 LEU A N 1
ATOM 1536 C CA . LEU A 1 197 ? 11.757 -0.840 -14.490 1.00 98.19 197 LEU A CA 1
ATOM 1537 C C . LEU A 1 197 ? 11.721 -1.637 -15.806 1.00 98.19 197 LEU A C 1
ATOM 1539 O O . LEU A 1 197 ? 12.733 -1.722 -16.499 1.00 98.19 197 LEU A O 1
ATOM 1543 N N . ASN A 1 198 ? 10.558 -2.153 -16.210 1.00 98.25 198 ASN A N 1
ATOM 1544 C CA . ASN A 1 198 ? 10.391 -2.823 -17.500 1.00 98.25 198 ASN A CA 1
ATOM 1545 C C . ASN A 1 198 ? 10.411 -1.843 -18.689 1.00 98.25 198 ASN A C 1
ATOM 1547 O O . ASN A 1 198 ? 11.010 -2.170 -19.712 1.00 98.25 198 ASN A O 1
ATOM 1551 N N . ARG A 1 199 ? 9.869 -0.619 -18.553 1.00 98.19 199 ARG A N 1
ATOM 1552 C CA . ARG A 1 199 ? 10.045 0.443 -19.569 1.00 98.19 199 ARG A CA 1
ATOM 1553 C C . ARG A 1 199 ? 11.526 0.791 -19.765 1.00 98.19 199 ARG A C 1
ATOM 1555 O O . ARG A 1 199 ? 11.980 0.849 -20.904 1.00 98.19 199 ARG A O 1
ATOM 1562 N N . LEU A 1 200 ? 12.285 0.947 -18.674 1.00 97.88 200 LEU A N 1
ATOM 1563 C CA . LEU A 1 200 ? 13.729 1.213 -18.724 1.00 97.88 200 LEU A CA 1
ATOM 1564 C C . LEU A 1 200 ? 14.509 0.056 -19.370 1.00 97.88 200 LEU A C 1
ATOM 1566 O O . LEU A 1 200 ? 15.331 0.303 -20.248 1.00 97.88 200 LEU A O 1
ATOM 1570 N N . LYS A 1 201 ? 14.219 -1.205 -19.011 1.00 97.56 201 LYS A N 1
ATOM 1571 C CA . LYS A 1 201 ? 14.806 -2.384 -19.680 1.00 97.56 201 LYS A CA 1
ATOM 1572 C C . LYS A 1 201 ? 14.561 -2.373 -21.190 1.00 97.56 201 LYS A C 1
ATOM 1574 O O . LYS A 1 201 ? 15.481 -2.671 -21.945 1.00 97.56 201 LYS A O 1
ATOM 1579 N N . MET A 1 202 ? 13.343 -2.039 -21.622 1.00 96.62 202 MET A N 1
ATOM 1580 C CA . MET A 1 202 ? 12.982 -1.998 -23.041 1.00 96.62 202 MET A CA 1
ATOM 1581 C C . MET A 1 202 ? 13.744 -0.884 -23.769 1.00 96.62 202 MET A C 1
ATOM 1583 O O . MET A 1 202 ? 14.441 -1.168 -24.735 1.00 96.62 202 MET A O 1
ATOM 1587 N N . GLN A 1 203 ? 13.758 0.336 -23.218 1.00 96.56 203 GLN A N 1
ATOM 1588 C CA . GLN A 1 203 ? 14.550 1.455 -23.749 1.00 96.56 203 GLN A CA 1
ATOM 1589 C C . GLN A 1 203 ? 16.052 1.135 -23.841 1.00 96.56 203 GLN A C 1
ATOM 1591 O O . GLN A 1 203 ? 16.695 1.487 -24.827 1.00 96.56 203 GLN A O 1
ATOM 1596 N N . MET A 1 204 ? 16.620 0.439 -22.848 1.00 93.88 204 MET A N 1
ATOM 1597 C CA . MET A 1 204 ? 18.013 -0.021 -22.897 1.00 93.88 204 MET A CA 1
ATOM 1598 C C . MET A 1 204 ? 18.237 -1.083 -23.981 1.00 93.88 204 MET A C 1
ATOM 1600 O O . MET A 1 204 ? 19.248 -1.026 -24.679 1.00 93.88 204 MET A O 1
ATOM 1604 N N . ALA A 1 205 ? 17.315 -2.035 -24.145 1.00 93.44 205 ALA A N 1
ATOM 1605 C CA . ALA A 1 205 ? 17.398 -3.053 -25.189 1.00 93.44 205 ALA A CA 1
ATOM 1606 C C . ALA A 1 205 ? 17.309 -2.435 -26.594 1.00 93.44 205 ALA A C 1
ATOM 1608 O O . ALA A 1 205 ? 18.124 -2.769 -27.454 1.00 93.44 205 ALA A O 1
ATOM 1609 N N . ASP A 1 206 ? 16.387 -1.494 -26.806 1.00 94.12 206 ASP A N 1
ATOM 1610 C CA . ASP A 1 206 ? 16.221 -0.777 -28.072 1.00 94.12 206 ASP A CA 1
ATOM 1611 C C . ASP A 1 206 ? 17.450 0.086 -28.395 1.00 94.12 206 ASP A C 1
ATOM 1613 O O . ASP A 1 206 ? 17.979 0.016 -29.505 1.00 94.12 206 ASP A O 1
ATOM 1617 N N . ALA A 1 207 ? 17.977 0.829 -27.414 1.00 92.62 207 ALA A N 1
ATOM 1618 C CA . ALA A 1 207 ? 19.185 1.637 -27.584 1.00 92.62 207 ALA A CA 1
ATOM 1619 C C . ALA A 1 207 ? 20.422 0.780 -27.909 1.00 92.62 207 ALA A C 1
ATOM 1621 O O . ALA A 1 207 ? 21.199 1.133 -28.798 1.00 92.62 207 ALA A O 1
ATOM 1622 N N . LEU A 1 208 ? 20.608 -0.360 -27.234 1.00 89.00 208 LEU A N 1
ATOM 1623 C CA . LEU A 1 208 ? 21.710 -1.285 -27.524 1.00 89.00 208 LEU A CA 1
ATOM 1624 C C . LEU A 1 208 ? 21.551 -1.950 -28.898 1.00 89.00 208 LEU A C 1
ATOM 1626 O O . LEU A 1 208 ? 22.527 -2.058 -29.640 1.00 89.00 208 LEU A O 1
ATOM 1630 N N . LYS A 1 209 ? 20.329 -2.353 -29.267 1.00 92.25 209 LYS A N 1
ATOM 1631 C CA . LYS A 1 209 ? 20.024 -2.967 -30.565 1.00 92.25 209 LYS A CA 1
ATOM 1632 C C . LYS A 1 209 ? 20.236 -1.991 -31.724 1.00 92.25 209 LYS A C 1
ATOM 1634 O O . LYS A 1 209 ? 20.849 -2.378 -32.714 1.00 92.25 209 LYS A O 1
ATOM 1639 N N . GLY A 1 210 ? 19.783 -0.742 -31.586 1.00 86.94 210 GLY A N 1
ATOM 1640 C CA . GLY A 1 210 ? 19.989 0.320 -32.575 1.00 86.94 210 GLY A CA 1
ATOM 1641 C C . GLY A 1 210 ? 21.473 0.583 -32.824 1.00 86.94 210 GLY A C 1
ATOM 1642 O O . GLY A 1 210 ? 21.947 0.379 -33.939 1.00 86.94 210 GLY A O 1
ATOM 1643 N N . ASN A 1 211 ? 22.229 0.901 -31.765 1.00 87.62 211 ASN A N 1
ATOM 1644 C CA . 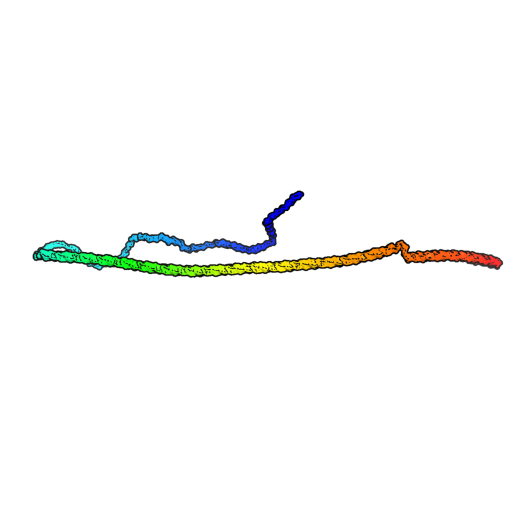ASN A 1 211 ? 23.679 1.119 -31.853 1.00 87.62 211 ASN A CA 1
ATOM 1645 C C . ASN A 1 211 ? 24.427 -0.098 -32.427 1.00 87.62 211 ASN A C 1
ATOM 1647 O O . ASN A 1 211 ? 25.378 0.063 -33.189 1.00 87.62 211 ASN A O 1
ATOM 1651 N N . SER A 1 212 ? 24.018 -1.324 -32.077 1.00 88.56 212 SER A N 1
ATOM 1652 C CA . SER A 1 212 ? 24.648 -2.540 -32.606 1.00 88.56 212 SER A CA 1
ATOM 1653 C C . SER A 1 212 ? 24.361 -2.764 -34.092 1.00 88.56 212 SER A C 1
ATOM 1655 O O . SER A 1 212 ? 25.229 -3.283 -34.789 1.00 88.56 212 SER A O 1
ATOM 1657 N N . TRP A 1 213 ? 23.166 -2.414 -34.573 1.00 91.94 213 TRP A N 1
ATOM 1658 C CA . TRP A 1 213 ? 22.787 -2.576 -35.977 1.00 91.94 213 TRP A CA 1
ATOM 1659 C C . TRP A 1 213 ? 23.407 -1.487 -36.860 1.00 91.94 213 TRP A C 1
ATOM 1661 O O . TRP A 1 213 ? 24.021 -1.803 -37.875 1.00 91.94 213 TRP A O 1
ATOM 1671 N N . GLU A 1 214 ? 23.351 -0.225 -36.429 1.00 91.81 214 GLU A N 1
ATOM 1672 C CA . GLU A 1 214 ? 23.968 0.900 -37.141 1.00 91.81 214 GLU A CA 1
ATOM 1673 C C . GLU A 1 214 ? 25.490 0.718 -37.261 1.00 91.81 214 GLU A C 1
ATOM 1675 O O . GLU A 1 214 ? 26.057 0.844 -38.346 1.00 91.81 214 GLU A O 1
ATOM 1680 N N . ARG A 1 215 ? 26.160 0.307 -36.175 1.00 92.75 215 ARG A N 1
ATOM 1681 C CA . ARG A 1 215 ? 27.595 -0.009 -36.200 1.00 92.75 215 ARG A CA 1
ATOM 1682 C C . ARG A 1 215 ? 27.926 -1.182 -37.126 1.00 92.75 215 ARG A C 1
ATOM 1684 O O . ARG A 1 215 ? 28.983 -1.171 -37.754 1.00 92.75 215 ARG A O 1
ATOM 1691 N N . GLN A 1 216 ? 27.058 -2.191 -37.210 1.00 93.81 216 GLN A N 1
ATOM 1692 C CA . GLN A 1 216 ? 27.236 -3.313 -38.134 1.00 93.81 216 GLN A CA 1
ATOM 1693 C C . GLN A 1 216 ? 27.113 -2.846 -39.594 1.00 93.81 216 GLN A C 1
ATOM 1695 O O . GLN A 1 216 ? 27.974 -3.181 -40.404 1.00 93.81 216 GLN A O 1
ATOM 1700 N N . GLN A 1 217 ? 26.124 -2.002 -39.912 1.00 95.31 217 GLN A N 1
ATOM 1701 C CA . GLN A 1 217 ? 25.990 -1.392 -41.239 1.00 95.31 217 GLN A CA 1
ATOM 1702 C C . GLN A 1 217 ? 27.232 -0.560 -41.609 1.00 95.31 217 GLN A C 1
ATOM 1704 O O . GLN A 1 217 ? 27.800 -0.764 -42.681 1.00 95.31 217 GLN A O 1
ATOM 1709 N N . GLN A 1 218 ? 27.709 0.307 -40.708 1.00 95.62 218 GLN A N 1
ATOM 1710 C CA . GLN A 1 218 ? 28.918 1.116 -40.924 1.00 95.62 218 GLN A CA 1
ATOM 1711 C C . GLN A 1 218 ? 30.163 0.247 -41.185 1.00 95.62 218 GLN A C 1
ATOM 1713 O O . GLN A 1 218 ? 30.975 0.569 -42.052 1.00 95.62 218 GLN A O 1
ATOM 1718 N N . LEU A 1 219 ? 30.316 -0.882 -40.478 1.00 95.31 219 LEU A N 1
ATOM 1719 C CA . LEU A 1 219 ? 31.405 -1.834 -40.729 1.00 95.31 219 LEU A CA 1
ATOM 1720 C C . LEU A 1 219 ? 31.285 -2.505 -42.104 1.00 95.31 219 LEU A C 1
ATOM 1722 O O . LEU A 1 219 ? 32.296 -2.690 -42.781 1.00 95.31 219 LEU A O 1
ATOM 1726 N N . GLU A 1 220 ? 30.076 -2.851 -42.545 1.00 96.44 220 GLU A N 1
ATOM 1727 C CA . GLU A 1 220 ? 29.850 -3.426 -43.874 1.00 96.44 220 GLU A CA 1
ATOM 1728 C C . GLU A 1 220 ? 30.090 -2.421 -45.005 1.00 96.44 220 GLU A C 1
ATOM 1730 O O . GLU A 1 220 ? 30.627 -2.797 -46.045 1.00 96.44 220 GLU A O 1
ATOM 1735 N N . GLU A 1 221 ? 29.720 -1.154 -44.821 1.00 96.75 221 GLU A N 1
ATOM 1736 C CA . GLU A 1 221 ? 29.991 -0.066 -45.769 1.00 96.75 221 GLU A CA 1
ATOM 1737 C C . GLU A 1 221 ? 31.496 0.205 -45.887 1.00 96.75 221 GLU A C 1
ATOM 1739 O O . GLU A 1 221 ? 32.044 0.128 -46.988 1.00 96.75 221 GLU A O 1
ATOM 1744 N N . LEU A 1 222 ? 32.199 0.368 -44.760 1.00 96.75 222 LEU A N 1
ATOM 1745 C CA . LEU A 1 222 ? 33.661 0.506 -44.743 1.00 96.75 222 LEU A CA 1
ATOM 1746 C C . LEU A 1 222 ? 34.375 -0.713 -45.350 1.00 96.75 222 LEU A C 1
ATOM 1748 O O . LEU A 1 222 ? 35.390 -0.557 -46.024 1.00 96.75 222 LEU A O 1
ATOM 1752 N N . THR A 1 223 ? 33.843 -1.926 -45.166 1.00 97.12 223 THR A N 1
ATOM 1753 C CA . THR A 1 223 ? 34.400 -3.145 -45.782 1.00 97.12 223 THR A CA 1
ATOM 1754 C C . THR A 1 223 ? 34.217 -3.149 -47.305 1.00 97.12 223 THR A C 1
ATOM 1756 O O . THR A 1 223 ? 35.144 -3.516 -48.028 1.00 97.12 223 THR A O 1
ATOM 1759 N N . LYS A 1 224 ? 33.058 -2.703 -47.813 1.00 97.25 224 LYS A N 1
ATOM 1760 C CA . LYS A 1 224 ? 32.788 -2.562 -49.259 1.00 97.25 224 LYS A CA 1
ATOM 1761 C C . LYS A 1 224 ? 33.681 -1.490 -49.895 1.00 97.25 224 LYS A C 1
ATOM 1763 O O . LYS A 1 224 ? 34.201 -1.701 -50.990 1.00 97.25 224 LYS A O 1
ATOM 1768 N N . ASP A 1 225 ? 33.899 -0.372 -49.208 1.00 95.81 225 ASP A N 1
ATOM 1769 C CA . ASP A 1 225 ? 34.763 0.709 -49.689 1.00 95.81 225 ASP A CA 1
ATOM 1770 C C . ASP A 1 225 ? 36.250 0.323 -49.657 1.00 95.81 225 ASP A C 1
ATOM 1772 O O . ASP A 1 225 ? 36.963 0.582 -50.626 1.00 95.81 225 ASP A O 1
ATOM 1776 N N . LEU A 1 226 ? 36.712 -0.383 -48.617 1.00 96.50 226 LEU A N 1
ATOM 1777 C CA . LEU A 1 226 ? 38.059 -0.968 -48.586 1.00 96.50 226 LEU A CA 1
ATOM 1778 C C . LEU A 1 226 ? 38.279 -1.963 -49.734 1.00 96.50 226 LEU A C 1
ATOM 1780 O O . LEU A 1 226 ? 39.337 -1.930 -50.359 1.00 96.50 226 LEU A O 1
ATOM 1784 N N . ALA A 1 227 ? 37.291 -2.808 -50.049 1.00 96.69 227 ALA A N 1
ATOM 1785 C CA . ALA A 1 227 ? 37.368 -3.719 -51.191 1.00 96.69 227 ALA A CA 1
ATOM 1786 C C . ALA A 1 227 ? 37.478 -2.958 -52.527 1.00 96.69 227 ALA A C 1
ATOM 1788 O O . ALA A 1 227 ? 38.364 -3.259 -53.325 1.00 96.69 227 ALA A O 1
ATOM 1789 N N . ARG A 1 228 ? 36.665 -1.912 -52.736 1.00 97.62 228 ARG A N 1
ATOM 1790 C CA . ARG A 1 228 ? 36.739 -1.061 -53.940 1.00 97.62 228 ARG A CA 1
ATOM 1791 C C . ARG A 1 228 ? 38.102 -0.375 -54.078 1.00 97.62 228 ARG A C 1
ATOM 1793 O O . ARG A 1 228 ? 38.713 -0.425 -55.141 1.00 97.62 228 ARG A O 1
ATOM 1800 N N . ILE A 1 229 ? 38.623 0.206 -52.995 1.00 96.25 229 ILE A N 1
ATOM 1801 C CA . ILE A 1 229 ? 39.945 0.855 -52.982 1.00 96.25 229 ILE A CA 1
ATOM 1802 C C . ILE A 1 229 ? 41.064 -0.169 -53.238 1.00 96.25 229 ILE A C 1
ATOM 1804 O O . ILE A 1 229 ? 42.034 0.142 -53.930 1.00 96.25 229 ILE A O 1
ATOM 1808 N N . GLN A 1 230 ? 40.935 -1.400 -52.735 1.00 96.69 230 GLN A N 1
ATOM 1809 C CA . GLN A 1 230 ? 41.867 -2.496 -53.018 1.00 96.69 230 GLN A CA 1
ATOM 1810 C C . GLN A 1 230 ? 41.859 -2.867 -54.514 1.00 96.69 230 GLN A C 1
ATOM 1812 O O . GLN A 1 230 ? 42.929 -2.956 -55.117 1.00 96.69 230 GLN A O 1
ATOM 1817 N N . GLU A 1 231 ? 40.681 -3.016 -55.129 1.00 96.75 231 GLU A N 1
ATOM 1818 C CA . GLU A 1 231 ? 40.513 -3.273 -56.568 1.00 96.75 231 GLU A CA 1
ATOM 1819 C C . GLU A 1 231 ? 41.067 -2.136 -57.438 1.00 96.75 231 GLU A C 1
ATOM 1821 O O . GLU A 1 231 ? 41.786 -2.388 -58.407 1.00 96.75 231 GLU A O 1
ATOM 1826 N N . GLU A 1 232 ? 40.806 -0.878 -57.075 1.00 95.75 232 GLU A N 1
ATOM 1827 C CA . GLU A 1 232 ? 41.381 0.297 -57.738 1.00 95.75 232 GLU A CA 1
ATOM 1828 C C . GLU A 1 232 ? 42.911 0.308 -57.623 1.00 95.75 232 GLU A C 1
ATOM 1830 O O . GLU A 1 232 ? 43.613 0.513 -58.619 1.00 95.75 232 GLU A O 1
ATOM 1835 N N . CYS A 1 233 ? 43.449 0.001 -56.439 1.00 95.56 233 CYS A N 1
ATOM 1836 C CA . CYS A 1 233 ? 44.884 -0.134 -56.223 1.00 95.56 233 CYS A CA 1
ATOM 1837 C C . CYS A 1 233 ? 45.490 -1.266 -57.061 1.00 95.56 233 CYS A C 1
ATOM 1839 O O . CYS A 1 233 ? 46.558 -1.073 -57.642 1.00 95.56 233 CYS A O 1
ATOM 1841 N N . ASP A 1 234 ? 44.843 -2.427 -57.175 1.00 96.00 234 ASP A N 1
ATOM 1842 C CA . ASP A 1 234 ? 45.340 -3.532 -58.002 1.00 96.00 234 ASP A CA 1
ATOM 1843 C C . ASP A 1 234 ? 45.182 -3.276 -59.506 1.00 96.00 234 ASP A C 1
ATOM 1845 O O . ASP A 1 234 ? 46.065 -3.650 -60.288 1.00 96.00 234 ASP A O 1
ATOM 1849 N N . MET A 1 235 ? 44.158 -2.529 -59.923 1.00 95.75 235 MET A N 1
ATOM 1850 C CA . MET A 1 235 ? 44.041 -2.013 -61.286 1.00 95.75 235 MET A CA 1
ATOM 1851 C C . MET A 1 235 ? 45.170 -1.021 -61.600 1.00 95.75 235 MET A C 1
ATOM 1853 O O . MET A 1 235 ? 45.791 -1.118 -62.660 1.00 95.75 235 MET A O 1
ATOM 1857 N N . LEU A 1 236 ? 45.491 -0.097 -60.688 1.00 94.94 236 LEU A N 1
ATOM 1858 C CA . LEU A 1 236 ? 46.597 0.857 -60.837 1.00 94.94 236 LEU A CA 1
ATOM 1859 C C . LEU A 1 236 ? 47.963 0.154 -60.818 1.00 94.94 236 LEU A C 1
ATOM 1861 O O . LEU A 1 236 ? 48.791 0.422 -61.691 1.00 94.94 236 LEU A O 1
ATOM 1865 N N . ARG A 1 237 ? 48.184 -0.812 -59.914 1.00 93.75 237 ARG A N 1
ATOM 1866 C CA . ARG A 1 237 ? 49.382 -1.675 -59.900 1.00 93.75 237 ARG A CA 1
ATOM 1867 C C . ARG A 1 237 ? 49.525 -2.452 -61.212 1.00 93.75 237 ARG A C 1
ATOM 1869 O O . ARG A 1 237 ? 50.637 -2.585 -61.722 1.00 93.75 237 ARG A O 1
ATOM 1876 N N . SER A 1 238 ? 48.424 -2.931 -61.788 1.00 91.38 238 SER A N 1
ATOM 1877 C CA . SER A 1 238 ? 48.422 -3.658 -63.065 1.00 91.38 238 SER A CA 1
ATOM 1878 C C . SER A 1 238 ? 48.680 -2.740 -64.264 1.00 91.38 238 SER A C 1
ATOM 1880 O O . SER A 1 238 ? 49.514 -3.067 -65.109 1.00 91.38 238 SER A O 1
ATOM 1882 N N . LYS A 1 239 ? 48.066 -1.548 -64.300 1.00 91.12 239 LYS A N 1
ATOM 1883 C CA . LYS A 1 239 ? 48.354 -0.492 -65.286 1.00 91.12 239 LYS A CA 1
ATOM 1884 C C . LYS A 1 239 ? 49.834 -0.099 -65.238 1.00 91.12 239 LYS A C 1
ATOM 1886 O O . LYS A 1 239 ? 50.500 -0.151 -66.269 1.00 91.12 239 LYS A O 1
ATOM 1891 N N . LEU A 1 240 ? 50.388 0.162 -64.053 1.00 86.75 240 LEU A N 1
ATOM 1892 C CA . LEU A 1 240 ? 51.808 0.485 -63.867 1.00 86.75 240 LEU A CA 1
ATOM 1893 C C . LEU A 1 240 ? 52.732 -0.654 -64.334 1.00 86.75 240 LEU A C 1
ATOM 1895 O O . LEU A 1 240 ? 53.696 -0.398 -65.049 1.00 86.75 240 LEU A O 1
ATOM 1899 N N . LYS A 1 241 ? 52.406 -1.917 -64.014 1.00 87.75 241 LYS A N 1
ATOM 1900 C CA . LYS A 1 241 ? 53.123 -3.108 -64.518 1.00 87.75 241 LYS A CA 1
ATOM 1901 C C . LYS A 1 241 ? 53.016 -3.298 -66.035 1.00 87.75 241 LYS A C 1
ATOM 1903 O O . LYS A 1 241 ? 53.867 -3.970 -66.610 1.00 87.75 241 LYS A O 1
ATOM 1908 N N . SER A 1 242 ? 51.983 -2.764 -66.687 1.00 84.00 242 SER A N 1
ATOM 1909 C CA . SER A 1 242 ? 51.880 -2.779 -68.152 1.00 84.00 242 SER A CA 1
ATOM 1910 C C . SER A 1 242 ? 52.745 -1.677 -68.777 1.00 84.00 242 SER A C 1
ATOM 1912 O O . SER A 1 242 ? 53.525 -1.955 -69.685 1.00 84.00 242 SER A O 1
ATOM 1914 N N . LEU A 1 243 ? 52.715 -0.471 -68.199 1.00 79.31 243 LEU A N 1
ATOM 1915 C CA . LEU A 1 243 ? 53.500 0.689 -68.626 1.00 79.31 243 LEU A CA 1
ATOM 1916 C C . LEU A 1 243 ? 55.011 0.523 -68.380 1.00 79.31 243 LEU A C 1
ATOM 1918 O O . LEU A 1 243 ? 55.809 1.088 -69.123 1.00 79.31 243 LEU A O 1
ATOM 1922 N N . SER A 1 244 ? 55.426 -0.279 -67.394 1.00 73.62 244 SER A N 1
ATOM 1923 C CA . SER A 1 244 ? 56.842 -0.626 -67.190 1.00 73.62 244 SER A CA 1
ATOM 1924 C C . SER A 1 244 ? 57.333 -1.799 -68.050 1.00 73.62 244 SER A C 1
ATOM 1926 O O . SER A 1 244 ? 58.541 -1.969 -68.212 1.00 73.62 244 SER A O 1
ATOM 1928 N N . LYS A 1 245 ? 56.425 -2.594 -68.640 1.00 66.88 245 LYS A N 1
ATOM 1929 C CA . LYS A 1 245 ? 56.767 -3.624 -69.641 1.00 66.88 245 LYS A CA 1
ATOM 1930 C C . LYS A 1 245 ? 57.013 -3.024 -71.027 1.00 66.88 245 LYS A C 1
ATOM 1932 O O . LYS A 1 245 ? 57.845 -3.547 -71.768 1.00 66.88 245 LYS A O 1
ATOM 1937 N N . THR A 1 246 ? 56.359 -1.913 -71.370 1.00 59.47 246 THR A N 1
ATOM 1938 C CA . THR A 1 246 ? 56.832 -1.032 -72.448 1.00 59.47 246 THR A CA 1
ATOM 1939 C C . THR A 1 246 ? 58.187 -0.450 -72.050 1.00 59.47 246 THR A C 1
ATOM 1941 O O . THR A 1 246 ? 58.266 0.402 -71.169 1.00 59.47 246 THR A O 1
ATOM 1944 N N . LYS A 1 247 ? 59.265 -0.953 -72.672 1.00 56.31 247 LYS A N 1
ATOM 1945 C CA . LYS A 1 247 ? 60.653 -0.621 -72.311 1.00 56.31 247 LYS A CA 1
ATOM 1946 C C . LYS A 1 247 ? 60.871 0.901 -72.226 1.00 56.31 247 LYS A C 1
ATOM 1948 O O . LYS A 1 247 ? 60.571 1.589 -73.210 1.00 56.31 247 LYS A O 1
ATOM 1953 N N . PRO A 1 248 ? 61.478 1.427 -71.144 1.00 53.81 248 PRO A N 1
ATOM 1954 C CA . PRO A 1 248 ? 61.922 2.816 -71.122 1.00 53.81 248 PRO A CA 1
ATOM 1955 C C . PRO A 1 248 ? 62.924 3.031 -72.265 1.00 53.81 248 PRO A C 1
ATOM 1957 O O . PRO A 1 248 ? 63.950 2.357 -72.336 1.00 53.81 248 PRO A O 1
ATOM 1960 N N . GLY A 1 249 ? 62.584 3.926 -73.197 1.00 56.28 249 GLY A N 1
ATOM 1961 C CA . GLY A 1 249 ? 63.375 4.209 -74.400 1.00 56.28 249 GLY A CA 1
ATOM 1962 C C . GLY A 1 249 ? 62.837 3.642 -75.723 1.00 56.28 249 GLY A C 1
ATOM 1963 O O . GLY A 1 249 ? 63.389 3.989 -76.761 1.00 56.28 249 GLY A O 1
ATOM 1964 N N . HIS A 1 250 ? 61.760 2.841 -75.745 1.00 57.94 250 HIS A N 1
ATOM 1965 C CA . HIS A 1 250 ? 61.151 2.369 -77.006 1.00 57.94 250 HIS A CA 1
ATOM 1966 C C . HIS A 1 250 ? 59.706 2.856 -77.208 1.00 57.94 250 HIS A C 1
ATOM 1968 O O . HIS A 1 250 ? 58.772 2.077 -77.388 1.00 57.94 250 HIS A O 1
ATOM 1974 N N . CYS A 1 251 ? 59.528 4.178 -77.187 1.00 71.38 251 CYS A N 1
ATOM 1975 C CA . CYS A 1 251 ? 58.312 4.817 -77.686 1.00 71.38 251 CYS A CA 1
ATOM 1976 C C . CYS A 1 251 ? 58.330 4.816 -79.223 1.00 71.38 251 CYS A C 1
ATOM 1978 O O . CYS A 1 251 ? 59.257 5.362 -79.824 1.00 71.38 251 CYS A O 1
ATOM 1980 N N . GLN A 1 252 ? 57.302 4.250 -79.864 1.00 70.00 252 GLN A N 1
ATOM 1981 C CA . GLN A 1 252 ? 57.227 4.165 -81.328 1.00 70.00 252 GLN A CA 1
ATOM 1982 C C . GLN A 1 252 ? 57.237 5.552 -81.994 1.00 70.00 252 GLN A C 1
ATOM 1984 O O . GLN A 1 252 ? 57.978 5.755 -82.952 1.00 70.00 252 GLN A O 1
ATOM 1989 N N . ASN A 1 253 ? 56.531 6.541 -81.429 1.00 74.44 253 ASN A N 1
ATOM 1990 C CA . ASN A 1 253 ? 56.582 7.924 -81.922 1.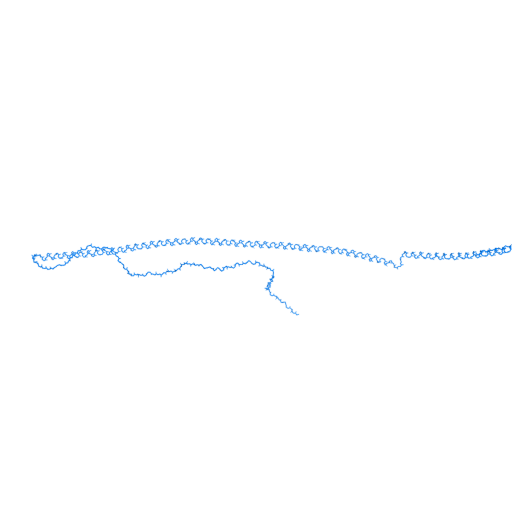00 74.44 253 ASN A CA 1
ATOM 1991 C C . ASN A 1 253 ? 57.995 8.528 -81.834 1.00 74.44 253 ASN A C 1
ATOM 1993 O O . ASN A 1 253 ? 58.366 9.317 -82.697 1.00 74.44 253 ASN A O 1
ATOM 1997 N N . CYS A 1 254 ? 58.800 8.159 -80.830 1.00 75.31 254 CYS A N 1
ATOM 1998 C CA . CYS A 1 254 ? 60.194 8.600 -80.745 1.00 75.31 254 CYS A CA 1
ATOM 1999 C C . CYS A 1 254 ? 61.067 7.905 -81.798 1.00 75.31 254 CYS A C 1
ATOM 2001 O O . CYS A 1 254 ? 61.867 8.574 -82.442 1.00 75.31 254 CYS A O 1
ATOM 2003 N N . ALA A 1 255 ? 60.883 6.600 -82.027 1.00 77.44 255 ALA A N 1
ATOM 2004 C CA . ALA A 1 255 ? 61.590 5.876 -83.085 1.00 77.44 255 ALA A CA 1
ATOM 2005 C C . ALA A 1 255 ? 61.263 6.441 -84.482 1.00 77.44 255 ALA A C 1
ATOM 2007 O O . ALA A 1 255 ? 62.166 6.683 -85.283 1.00 77.44 255 ALA A O 1
ATOM 2008 N N . GLU A 1 256 ? 59.989 6.738 -84.754 1.00 81.88 256 GLU A N 1
ATOM 2009 C CA . GLU A 1 256 ? 59.570 7.408 -85.987 1.00 81.88 256 GLU A CA 1
ATOM 2010 C C . GLU A 1 256 ? 60.106 8.841 -86.097 1.00 81.88 256 GLU A C 1
ATOM 2012 O O . GLU A 1 256 ? 60.526 9.245 -87.180 1.00 81.88 256 GLU A O 1
ATOM 2017 N N . ALA A 1 257 ? 60.117 9.615 -85.007 1.00 78.31 257 ALA A N 1
ATOM 2018 C CA . ALA A 1 257 ? 60.675 10.967 -85.006 1.00 78.31 257 ALA A CA 1
ATOM 2019 C C . ALA A 1 257 ? 62.181 10.959 -85.320 1.00 78.31 257 ALA A C 1
ATOM 2021 O O . ALA A 1 257 ? 62.621 11.737 -86.166 1.00 78.31 257 ALA A O 1
ATOM 2022 N N . THR A 1 258 ? 62.948 10.038 -84.725 1.00 80.00 258 THR A N 1
ATOM 2023 C CA . THR A 1 258 ? 64.371 9.837 -85.037 1.00 80.00 258 THR A CA 1
ATOM 2024 C C . THR A 1 258 ? 64.567 9.456 -86.505 1.00 80.00 258 THR A C 1
ATOM 2026 O O . THR A 1 258 ? 65.313 10.132 -87.207 1.00 80.00 258 THR A O 1
ATOM 2029 N N . ALA A 1 259 ? 63.827 8.469 -87.022 1.00 84.88 259 ALA A N 1
ATOM 2030 C CA . ALA A 1 259 ? 63.937 8.051 -88.424 1.00 84.88 259 ALA A CA 1
ATOM 2031 C C . ALA A 1 259 ? 63.546 9.161 -89.429 1.00 84.88 259 ALA A C 1
ATOM 2033 O O . ALA A 1 259 ? 64.077 9.227 -90.541 1.00 84.88 259 ALA A O 1
ATOM 2034 N N . ARG A 1 260 ? 62.625 10.064 -89.057 1.00 87.31 260 ARG A N 1
ATOM 2035 C CA . ARG A 1 260 ? 62.300 11.271 -89.844 1.00 87.31 260 ARG A CA 1
ATOM 2036 C C . ARG A 1 260 ? 63.431 12.306 -89.772 1.00 87.31 260 ARG A C 1
ATOM 2038 O O . ARG A 1 260 ? 63.783 12.873 -90.804 1.00 87.31 260 ARG A O 1
ATOM 2045 N N . ALA A 1 261 ? 64.027 12.518 -88.598 1.00 83.12 261 ALA A N 1
ATOM 2046 C CA . ALA A 1 261 ? 65.164 13.422 -88.414 1.00 83.12 261 ALA A CA 1
ATOM 2047 C C . ALA A 1 261 ? 66.414 12.955 -89.183 1.00 83.12 261 ALA A C 1
ATOM 2049 O O . ALA A 1 261 ? 67.072 13.768 -89.827 1.00 83.12 261 ALA A O 1
ATOM 2050 N N . GLU A 1 262 ? 66.700 11.651 -89.203 1.00 89.25 262 GLU A N 1
ATOM 2051 C CA . GLU A 1 262 ? 67.792 11.057 -89.986 1.00 89.25 262 GLU A CA 1
ATOM 2052 C C . GLU A 1 262 ? 67.602 11.281 -91.495 1.00 89.25 262 GLU A C 1
ATOM 2054 O O . GLU A 1 262 ? 68.522 11.743 -92.172 1.00 89.25 262 GLU A O 1
ATOM 2059 N N . LYS A 1 263 ? 66.391 11.049 -92.024 1.00 90.25 263 LYS A N 1
ATOM 2060 C CA . LYS A 1 263 ? 66.060 11.331 -93.435 1.00 90.25 263 LYS A CA 1
ATOM 2061 C C . LYS A 1 263 ? 66.212 12.812 -93.787 1.00 90.25 263 LYS A C 1
ATOM 2063 O O . LYS A 1 263 ? 66.756 13.133 -94.845 1.00 90.25 263 LYS A O 1
ATOM 2068 N N . LEU A 1 264 ? 65.790 13.718 -92.903 1.00 89.94 264 LEU A N 1
ATOM 2069 C CA . LEU A 1 264 ? 66.013 15.156 -93.079 1.00 89.94 264 LEU A CA 1
ATOM 2070 C C . LEU A 1 264 ? 67.510 15.503 -93.048 1.00 89.94 264 LEU A C 1
ATOM 2072 O O . LEU A 1 264 ? 67.966 16.263 -93.896 1.00 89.94 264 LEU A O 1
ATOM 2076 N N . ALA A 1 265 ? 68.298 14.903 -92.152 1.00 88.94 265 ALA A N 1
ATOM 2077 C CA . ALA A 1 265 ? 69.742 15.129 -92.071 1.00 88.94 265 ALA A CA 1
ATOM 2078 C C . ALA A 1 265 ? 70.508 14.631 -93.315 1.00 88.94 265 ALA A C 1
ATOM 2080 O O . ALA A 1 265 ? 71.493 15.256 -93.713 1.00 88.94 265 ALA A O 1
ATOM 2081 N N . VAL A 1 266 ? 70.061 13.545 -93.957 1.00 91.25 266 VAL A N 1
ATOM 2082 C CA . VAL A 1 266 ? 70.565 13.122 -95.278 1.00 91.25 266 VAL A CA 1
ATOM 2083 C C . VAL A 1 266 ? 70.172 14.142 -96.350 1.00 91.25 266 VAL A C 1
ATOM 2085 O O . VAL A 1 266 ? 71.043 14.651 -97.052 1.00 91.25 266 VAL A O 1
ATOM 2088 N N . THR A 1 267 ? 68.894 14.529 -96.399 1.00 90.62 267 THR A N 1
ATOM 2089 C CA . THR A 1 267 ? 68.374 15.506 -97.374 1.00 90.62 267 THR A CA 1
ATOM 2090 C C . THR A 1 267 ? 69.121 16.847 -97.298 1.00 90.62 267 THR A C 1
ATOM 2092 O O . THR A 1 267 ? 69.443 17.440 -98.324 1.00 90.62 267 THR A O 1
ATOM 2095 N N . VAL A 1 268 ? 69.458 17.329 -96.095 1.00 91.19 268 VAL A N 1
ATOM 2096 C CA . VAL A 1 268 ? 70.254 18.557 -95.910 1.00 91.19 268 VAL A CA 1
ATOM 2097 C C . VAL A 1 268 ? 71.661 18.407 -96.497 1.00 91.19 268 VAL A C 1
ATOM 2099 O O . VAL A 1 268 ? 72.095 19.289 -97.232 1.00 91.19 268 VAL A O 1
ATOM 2102 N N . LYS A 1 269 ? 72.347 17.275 -96.281 1.00 92.12 269 LYS A N 1
ATOM 2103 C CA . LYS A 1 269 ? 73.690 17.027 -96.849 1.00 92.12 269 LYS A CA 1
ATOM 2104 C C . LYS A 1 269 ? 73.692 16.989 -98.383 1.00 92.12 269 LYS A C 1
ATOM 2106 O O . LYS A 1 269 ? 74.638 17.471 -99.011 1.00 92.12 269 LYS A O 1
ATOM 2111 N N . GLU A 1 270 ? 72.639 16.453 -98.997 1.00 92.00 270 GLU A N 1
ATOM 2112 C CA . GLU A 1 270 ? 72.451 16.480 -100.456 1.00 92.00 270 GLU A CA 1
ATOM 2113 C C . GLU A 1 270 ? 72.279 17.919 -100.972 1.00 92.00 270 GLU A C 1
ATOM 2115 O O . GLU A 1 270 ? 72.864 18.300 -101.992 1.00 92.00 270 GLU A O 1
ATOM 2120 N N . ARG A 1 271 ? 71.529 18.758 -100.242 1.00 92.25 271 ARG A N 1
ATOM 2121 C CA . ARG A 1 271 ? 71.341 20.179 -100.578 1.00 92.25 271 ARG A CA 1
ATOM 2122 C C . ARG A 1 271 ? 72.614 20.994 -100.361 1.00 92.25 271 ARG A C 1
ATOM 2124 O O . ARG A 1 271 ? 72.953 21.781 -101.236 1.00 92.25 271 ARG A O 1
ATOM 2131 N N . ASP A 1 272 ? 73.369 20.755 -99.290 1.00 92.69 272 ASP A N 1
ATOM 2132 C CA . ASP A 1 272 ? 74.688 21.367 -99.068 1.00 92.69 272 ASP A CA 1
ATOM 2133 C C . ASP A 1 272 ? 75.683 21.022 -100.184 1.00 92.69 272 ASP A C 1
ATOM 2135 O O . ASP A 1 272 ? 76.486 21.864 -100.589 1.00 92.69 272 ASP A O 1
ATOM 2139 N N . THR A 1 273 ? 75.630 19.790 -100.698 1.00 92.25 273 THR A N 1
ATOM 2140 C CA . THR A 1 273 ? 76.444 19.356 -101.844 1.00 92.25 273 THR A CA 1
ATOM 2141 C C . THR A 1 273 ? 76.002 20.092 -103.109 1.00 92.25 273 THR A C 1
ATOM 2143 O O . THR A 1 273 ? 76.810 20.785 -103.721 1.00 92.25 273 THR A O 1
ATOM 2146 N N . SER A 1 274 ? 74.696 20.105 -103.396 1.00 92.62 274 SER A N 1
ATOM 2147 C CA . SER A 1 274 ? 74.112 20.858 -104.518 1.00 92.62 274 SER A CA 1
ATOM 2148 C C . SER A 1 274 ? 74.469 22.356 -104.478 1.00 92.62 274 SER A C 1
ATOM 2150 O O . SER A 1 274 ? 74.753 22.965 -105.506 1.00 92.62 274 SER A O 1
ATOM 2152 N N . ILE A 1 275 ? 74.496 22.965 -103.286 1.00 93.00 275 ILE A N 1
ATOM 2153 C CA . ILE A 1 275 ? 74.880 24.369 -103.073 1.00 93.00 275 ILE A CA 1
ATOM 2154 C C . ILE A 1 275 ? 76.377 24.589 -103.339 1.00 93.00 275 ILE A C 1
ATOM 2156 O O . ILE A 1 275 ? 76.743 25.628 -103.890 1.00 93.00 275 ILE A O 1
ATOM 2160 N N . LYS A 1 276 ? 77.255 23.642 -102.980 1.00 93.12 276 LYS A N 1
ATOM 2161 C CA . LYS A 1 276 ? 78.689 23.705 -103.321 1.00 93.12 276 LYS A CA 1
ATOM 2162 C C . LYS A 1 276 ? 78.904 23.594 -104.828 1.00 93.12 276 LYS A C 1
ATOM 2164 O O . LYS A 1 276 ? 79.666 24.385 -105.382 1.00 93.12 276 LYS A O 1
ATOM 2169 N N . ASP A 1 277 ? 78.195 22.685 -105.491 1.00 90.62 277 ASP A N 1
ATOM 2170 C CA . ASP A 1 277 ? 78.295 22.488 -106.938 1.00 90.62 277 ASP A CA 1
ATOM 2171 C C . ASP A 1 277 ? 77.817 23.728 -107.703 1.00 90.62 277 ASP A C 1
ATOM 2173 O O . ASP A 1 277 ? 78.544 24.228 -108.567 1.00 90.62 277 ASP A O 1
ATOM 2177 N N . LEU A 1 278 ? 76.669 24.299 -107.313 1.00 92.25 278 LEU A N 1
ATOM 2178 C CA . LEU A 1 278 ? 76.157 25.566 -107.846 1.00 92.25 278 LEU A CA 1
ATOM 2179 C C . LEU A 1 278 ? 77.121 26.733 -107.596 1.00 92.25 278 LEU A C 1
ATOM 2181 O O . LEU A 1 278 ? 77.404 27.483 -108.525 1.00 92.25 278 LEU A O 1
ATOM 2185 N N . LYS A 1 279 ? 77.706 26.861 -106.395 1.00 90.31 279 LYS A N 1
ATOM 2186 C CA . LYS A 1 279 ? 78.753 27.868 -106.128 1.00 90.31 279 LYS A CA 1
ATOM 2187 C C . LYS A 1 279 ? 79.981 27.675 -107.024 1.00 90.31 279 LYS A C 1
ATOM 2189 O O . LYS A 1 279 ? 80.523 28.656 -107.525 1.00 90.31 279 LYS A O 1
ATOM 2194 N N . SER A 1 280 ? 80.391 26.429 -107.284 1.00 90.12 280 SER A N 1
ATOM 2195 C CA . SER A 1 280 ? 81.482 26.129 -108.224 1.00 90.12 280 SER A CA 1
ATOM 2196 C C . SER A 1 280 ? 81.141 26.520 -109.666 1.00 90.12 280 SER A C 1
ATOM 2198 O O . SER A 1 280 ? 82.037 26.849 -110.441 1.00 90.12 280 SER A O 1
ATOM 2200 N N . LEU A 1 281 ? 79.857 26.465 -110.036 1.00 91.94 281 LEU A N 1
ATOM 2201 C CA . LEU A 1 281 ? 79.364 26.832 -111.358 1.00 91.94 281 LEU A CA 1
ATOM 2202 C C . LEU A 1 281 ? 79.268 28.355 -111.515 1.00 91.94 281 LEU A C 1
ATOM 2204 O O . LEU A 1 281 ? 79.752 28.875 -112.517 1.00 91.94 281 LEU A O 1
ATOM 2208 N N . CYS A 1 282 ? 78.769 29.075 -110.505 1.00 89.94 282 CYS A N 1
ATOM 2209 C CA . CYS A 1 282 ? 78.808 30.540 -110.471 1.00 89.94 282 CYS A CA 1
ATOM 2210 C C . CYS A 1 282 ? 80.246 31.060 -110.601 1.00 89.94 282 CYS A C 1
ATOM 2212 O O . CYS A 1 282 ? 80.515 31.845 -111.501 1.00 89.94 282 CYS A O 1
ATOM 2214 N N . ALA A 1 283 ? 81.198 30.527 -109.826 1.00 88.56 283 ALA A N 1
ATOM 2215 C CA . ALA A 1 283 ? 82.609 30.918 -109.919 1.00 88.56 283 ALA A CA 1
ATOM 2216 C C . ALA A 1 283 ? 83.247 30.629 -111.300 1.00 88.56 283 ALA A C 1
ATOM 2218 O O . ALA A 1 283 ? 84.174 31.323 -111.725 1.00 88.56 283 ALA A O 1
ATOM 2219 N N . LYS A 1 284 ? 82.755 29.618 -112.037 1.00 89.62 284 LYS A N 1
ATOM 2220 C CA . LYS A 1 284 ? 83.156 29.371 -113.436 1.00 89.62 284 LYS A CA 1
ATOM 2221 C C . LYS A 1 284 ? 82.562 30.423 -114.377 1.00 89.62 284 LYS A C 1
ATOM 2223 O O . LYS A 1 284 ? 83.301 30.939 -115.212 1.00 89.62 284 LYS A O 1
ATOM 2228 N N . PHE A 1 285 ? 81.283 30.771 -114.226 1.00 90.12 285 PHE A N 1
ATOM 2229 C CA . PHE A 1 285 ? 80.638 31.818 -115.026 1.00 90.12 285 PHE A CA 1
ATOM 2230 C C . PHE A 1 285 ? 81.217 33.213 -114.745 1.00 90.12 285 PHE A C 1
ATOM 2232 O O . PHE A 1 285 ? 81.531 33.927 -115.689 1.00 90.12 285 PHE A O 1
ATOM 2239 N N . GLU A 1 286 ? 81.466 33.576 -113.485 1.00 89.69 286 GLU A N 1
ATOM 2240 C CA . GLU A 1 286 ? 82.159 34.813 -113.085 1.00 89.69 286 GLU A CA 1
ATOM 2241 C C . GLU A 1 286 ? 83.534 34.932 -113.761 1.00 89.69 286 GLU A C 1
ATOM 2243 O O . GLU A 1 286 ? 83.889 35.984 -114.298 1.00 89.69 286 GLU A O 1
ATOM 2248 N N . LYS A 1 287 ? 84.296 33.829 -113.809 1.00 88.75 287 LYS A N 1
ATOM 2249 C CA . LYS A 1 287 ? 85.583 33.776 -114.510 1.00 88.75 287 LYS A CA 1
ATOM 2250 C C . LYS A 1 287 ? 85.431 33.888 -116.031 1.00 88.75 287 LYS A C 1
ATOM 2252 O O . LYS A 1 287 ? 86.242 34.567 -116.654 1.00 88.75 287 LYS A O 1
ATOM 2257 N N . GLN A 1 288 ? 84.418 33.259 -116.626 1.00 88.38 288 GLN A N 1
ATOM 2258 C CA . GLN A 1 288 ? 84.140 33.365 -118.065 1.00 88.38 288 GLN A CA 1
ATOM 2259 C C . GLN A 1 288 ? 83.715 34.784 -118.468 1.00 88.38 288 GLN A C 1
ATOM 2261 O O . GLN A 1 288 ? 84.226 35.296 -119.459 1.00 88.38 288 GLN A O 1
ATOM 2266 N N . LEU A 1 289 ? 82.865 35.444 -117.675 1.00 87.69 289 LEU A N 1
ATOM 2267 C CA . LEU A 1 289 ? 82.490 36.849 -117.861 1.00 87.69 289 LEU A CA 1
ATOM 2268 C C . LEU A 1 289 ? 83.719 37.759 -117.735 1.00 87.69 289 LEU A C 1
ATOM 2270 O O . LEU A 1 289 ? 84.018 38.507 -118.658 1.00 87.69 289 LEU A O 1
ATOM 2274 N N . SER A 1 290 ? 84.530 37.582 -116.687 1.00 84.06 290 SER A N 1
ATOM 2275 C CA . SER A 1 290 ? 85.790 38.328 -116.512 1.00 84.06 290 SER A CA 1
ATOM 2276 C C . SER A 1 290 ? 86.760 38.160 -117.695 1.00 84.06 290 SER A C 1
ATOM 2278 O O . SER A 1 290 ? 87.485 39.087 -118.053 1.00 84.06 290 SER A O 1
ATOM 2280 N N . GLN A 1 291 ? 86.793 36.974 -118.316 1.00 85.50 291 GLN A N 1
ATOM 2281 C CA . GLN A 1 291 ? 87.576 36.713 -119.529 1.00 85.50 291 GLN A CA 1
ATOM 2282 C C . GLN A 1 291 ? 86.947 37.356 -120.775 1.00 85.50 291 GLN A C 1
ATOM 2284 O O . GLN A 1 291 ? 87.674 37.868 -121.625 1.00 85.50 291 GLN A O 1
ATOM 2289 N N . GLN A 1 292 ? 85.616 37.374 -120.878 1.00 81.69 292 GLN A N 1
ATOM 2290 C CA . GLN A 1 292 ? 84.889 38.066 -121.941 1.00 81.69 292 GLN A CA 1
ATOM 2291 C C . GLN A 1 292 ? 85.115 39.583 -121.877 1.00 81.69 292 GLN A C 1
ATOM 2293 O O . GLN A 1 292 ? 85.421 40.181 -122.905 1.00 81.69 292 GLN A O 1
ATOM 2298 N N . ASP A 1 293 ? 85.076 40.187 -120.689 1.00 85.31 293 ASP A N 1
ATOM 2299 C CA . ASP A 1 293 ? 85.368 41.610 -120.477 1.00 85.31 293 ASP A CA 1
ATOM 2300 C C . ASP A 1 293 ? 86.811 41.965 -120.869 1.00 85.31 293 ASP A C 1
ATOM 2302 O O . ASP A 1 293 ? 87.056 42.981 -121.522 1.00 85.31 293 ASP A O 1
ATOM 2306 N N . GLN A 1 294 ? 87.781 41.101 -120.543 1.00 83.06 294 GLN A N 1
ATOM 2307 C CA . GLN A 1 294 ? 89.172 41.262 -120.984 1.00 83.06 294 GLN A CA 1
ATOM 2308 C C . GLN A 1 294 ? 89.316 41.164 -122.511 1.00 83.06 294 GLN A C 1
ATOM 2310 O O . GLN A 1 294 ? 90.029 41.973 -123.107 1.00 83.06 294 GLN A O 1
ATOM 2315 N N . LEU A 1 295 ? 88.624 40.221 -123.159 1.00 84.50 295 LEU A N 1
ATOM 2316 C CA . LEU A 1 295 ? 88.619 40.082 -124.620 1.00 84.50 295 LEU A CA 1
ATOM 2317 C C . LEU A 1 295 ? 87.951 41.281 -125.309 1.00 84.50 295 LEU A C 1
ATOM 2319 O O . LEU A 1 295 ? 88.503 41.807 -126.274 1.00 84.50 295 LEU A O 1
ATOM 2323 N N . LEU A 1 296 ? 86.812 41.754 -124.794 1.00 82.12 296 LEU A N 1
ATOM 2324 C CA . LEU A 1 296 ? 86.117 42.950 -125.282 1.00 82.12 296 LEU A CA 1
ATOM 2325 C C . LEU A 1 296 ? 86.986 44.202 -125.134 1.00 82.12 296 LEU A C 1
ATOM 2327 O O . LEU A 1 296 ? 87.053 45.011 -126.060 1.00 82.12 296 LEU A O 1
ATOM 2331 N N . LYS A 1 297 ? 87.706 44.336 -124.014 1.00 82.25 297 LYS A N 1
ATOM 2332 C CA . LYS A 1 297 ? 88.656 45.430 -123.797 1.00 82.25 297 LYS A CA 1
ATOM 2333 C C . LYS A 1 297 ? 89.810 45.392 -124.802 1.00 82.25 297 LYS A C 1
ATOM 2335 O O . LYS A 1 297 ? 90.027 46.385 -125.487 1.00 82.25 297 LYS A O 1
ATOM 2340 N N . MET A 1 298 ? 90.490 44.251 -124.962 1.00 81.12 298 MET A N 1
ATOM 2341 C CA . MET A 1 298 ? 91.567 44.108 -125.956 1.00 81.12 298 MET A CA 1
ATOM 2342 C C . MET A 1 298 ? 91.075 44.351 -127.390 1.00 81.12 298 MET A C 1
ATOM 2344 O O . MET A 1 298 ? 91.778 44.964 -128.192 1.00 81.12 298 MET A O 1
ATOM 2348 N N . TRP A 1 299 ? 89.856 43.912 -127.718 1.00 79.81 299 TRP A N 1
ATOM 2349 C CA . TRP A 1 299 ? 89.235 44.178 -129.014 1.00 79.81 299 TRP A CA 1
ATOM 2350 C C . TRP A 1 299 ? 88.987 45.677 -129.225 1.00 79.81 299 TRP A C 1
ATOM 2352 O O . TRP A 1 299 ? 89.345 46.206 -130.277 1.00 79.81 299 TRP A O 1
ATOM 2362 N N . ALA A 1 300 ? 88.450 46.380 -128.226 1.00 75.81 300 ALA A N 1
ATOM 2363 C CA . ALA A 1 300 ? 88.196 47.816 -128.299 1.00 75.81 300 ALA A CA 1
ATOM 2364 C C . ALA A 1 300 ? 89.492 48.644 -128.379 1.00 75.81 300 ALA A C 1
ATOM 2366 O O . ALA A 1 300 ? 89.593 49.544 -129.219 1.00 75.81 300 ALA A O 1
ATOM 2367 N N . ASP A 1 301 ? 90.516 48.272 -127.602 1.00 75.00 301 ASP A N 1
ATOM 2368 C CA . ASP A 1 301 ? 91.863 48.843 -127.693 1.00 75.00 301 ASP A CA 1
ATOM 2369 C C . ASP A 1 301 ? 92.441 48.643 -129.114 1.00 75.00 301 ASP A C 1
ATOM 2371 O O . ASP A 1 301 ? 92.930 49.597 -129.721 1.00 75.00 301 ASP A O 1
ATOM 2375 N N . SER A 1 302 ? 92.272 47.455 -129.722 1.00 78.31 302 SER A N 1
ATOM 2376 C CA . SER A 1 302 ? 92.686 47.174 -131.116 1.00 78.31 302 SER A CA 1
ATOM 2377 C C . SER A 1 302 ? 91.897 47.939 -132.194 1.00 78.31 302 SER A C 1
ATOM 2379 O O . SER A 1 302 ? 92.316 47.997 -133.351 1.00 78.31 302 SER A O 1
ATOM 2381 N N . LYS A 1 303 ? 90.751 48.527 -131.830 1.00 72.38 303 LYS A N 1
ATOM 2382 C CA . LYS A 1 303 ? 89.887 49.338 -132.703 1.00 72.38 303 LYS A CA 1
ATOM 2383 C C . LYS A 1 303 ? 89.985 50.841 -132.429 1.00 72.38 303 LYS A C 1
ATOM 2385 O O . LYS A 1 303 ? 89.286 51.616 -133.075 1.00 72.38 303 LYS A O 1
ATOM 2390 N N . GLY A 1 304 ? 90.851 51.269 -131.507 1.00 61.50 304 GLY A N 1
ATOM 2391 C CA . GLY A 1 304 ? 91.011 52.682 -131.159 1.00 61.50 304 GLY A CA 1
ATOM 2392 C C . GLY A 1 304 ? 89.806 53.269 -130.416 1.00 61.50 304 GLY A C 1
ATOM 2393 O O . GLY A 1 304 ? 89.523 54.459 -130.545 1.00 61.50 304 GLY A O 1
ATOM 2394 N N . HIS A 1 305 ? 89.066 52.455 -129.659 1.00 57.41 305 HIS A N 1
ATOM 2395 C CA . HIS A 1 305 ? 87.945 52.900 -128.828 1.00 57.41 305 HIS A CA 1
ATOM 2396 C C . HIS A 1 305 ? 88.228 52.591 -127.355 1.00 57.41 305 HIS A C 1
ATOM 2398 O O . HIS A 1 305 ? 88.281 51.436 -126.945 1.00 57.41 305 HIS A O 1
ATOM 2404 N N . LYS A 1 306 ? 88.391 53.638 -126.538 1.00 57.34 306 LYS A N 1
ATOM 2405 C CA . LYS A 1 306 ? 88.640 53.498 -125.096 1.00 57.34 306 LYS A CA 1
ATOM 2406 C C . LYS A 1 306 ? 87.373 53.036 -124.372 1.00 57.34 306 LYS A C 1
ATOM 2408 O O . LYS A 1 306 ? 86.536 53.861 -124.015 1.00 57.34 306 LYS A O 1
ATOM 2413 N N . VAL A 1 307 ? 87.254 51.736 -124.109 1.00 56.59 307 VAL A N 1
ATOM 2414 C CA . VAL A 1 307 ? 86.200 51.200 -123.234 1.00 56.59 307 VAL A CA 1
ATOM 2415 C C . VAL A 1 307 ? 86.579 51.440 -121.772 1.00 56.59 307 VAL A C 1
ATOM 2417 O O . VAL A 1 307 ? 87.442 50.770 -121.201 1.00 56.59 307 VAL A O 1
ATOM 2420 N N . THR A 1 308 ? 85.914 52.413 -121.152 1.00 52.88 308 THR A N 1
ATOM 2421 C CA . THR A 1 308 ? 85.922 52.603 -119.700 1.00 52.88 308 THR A CA 1
ATOM 2422 C C . THR A 1 308 ? 85.007 51.572 -119.049 1.00 52.88 308 THR A C 1
ATOM 2424 O O . THR A 1 308 ? 83.786 51.719 -119.077 1.00 52.88 308 THR A O 1
ATOM 2427 N N . VAL A 1 309 ? 85.597 50.534 -118.457 1.00 50.91 309 VAL A N 1
ATOM 2428 C CA . VAL A 1 309 ? 84.872 49.583 -117.601 1.00 50.91 309 VAL A CA 1
ATOM 2429 C C . VAL A 1 309 ? 84.372 50.330 -116.350 1.00 50.91 309 VAL A C 1
ATOM 2431 O O . VAL A 1 309 ? 85.176 51.041 -115.736 1.00 50.91 309 VAL A O 1
ATOM 2434 N N . PRO A 1 310 ? 83.085 50.215 -115.965 1.00 49.59 310 PRO A N 1
ATOM 2435 C CA . PRO A 1 310 ? 82.587 50.740 -114.693 1.00 49.59 310 PRO A CA 1
ATOM 2436 C C . PRO A 1 310 ? 83.301 50.119 -113.480 1.00 49.59 310 PRO A C 1
ATOM 2438 O O . PRO A 1 310 ? 83.879 49.037 -113.577 1.00 49.59 310 PRO A O 1
ATOM 2441 N N . LYS A 1 311 ? 83.249 50.812 -112.339 1.00 39.78 311 LYS A N 1
ATOM 2442 C CA . LYS A 1 311 ? 83.589 50.245 -111.023 1.00 39.78 311 LYS A CA 1
ATOM 2443 C C . LYS A 1 311 ? 82.359 49.628 -110.371 1.00 39.78 311 LYS A C 1
ATOM 2445 O O . LYS A 1 311 ? 81.266 50.186 -110.612 1.00 39.78 311 LYS A O 1
#

Foldseek 3Di:
DDDDDDDDDPDDDDPPDDPDDPPPDPPPDDDDPDDDDDDDDDDDDPDDDDDDDDDDDDDDDDDDDDDDDDDDDDDDDDDDDDDDDDDPVVVVVVVVVVVVVVVVVVVVVVVVVVVVVVVVVVVVVVVVVVVVVVVVVVVVVVVVVVVVVVVVVVVVVVVVVVVVVVVVVVVVVVVVVVVVVVVVVVVVVVVVVVVVVVVVVVVVVVVVVVVVVVVVVVVVVVVVVVVVVVVVVVVVVVVVVVVVVCPDPDDPVVVVVVVVVVVVVVVVVVVVVVVVVVVVVVVVVVVVVVVVVVVVCVVCVVVVHHDDDDD

Radius of gyration: 91.99 Å; chains: 1; bounding box: 166×76×265 Å

Sequence (311 aa):
MRGGKRTRPLGSLRHMISPDEKVNLPKLNVIPKGHEDEKLDGGIQGNAMTLPTPKESLRPEERRKSVPHVQKDPPKSASASSASGVSHEACEKEIKEGLAREKDLKEKIAQLQKQVENADQEEGYKKKVEDEQSSHAVTQQTLQSAQSKLESALGRLEAQEKELKEKMDLIRTDLTRQMTEMATLKDKEIADKDQKLNRLKMQMADALKGNSWERQQQLEELTKDLARIQEECDMLRSKLKSLSKTKPGHCQNCAEATARAEKLAVTVKERDTSIKDLKSLCAKFEKQLSQQDQLLKMWADSKGHKVTVPK

Secondary structure (DSSP, 8-state):
------PPPS--------S---------PPPP------------------PPPP---------------------------------HHHHHHHHHHHHHHHHHHHHHHHHHHHHHHHHHHHHHHHHHHHHHHHHHHHHHHHHHHHHHHHHHHHHHHHHHHHHHHHHHHHHHHHHHHHHHHHHHHHHHHHHHHHHHHHHHHHHHHHHHHHHHHHHHHHHHHHHHHHHHHHHHHHHHHHHHHHHTTS-TT--HHHHHHHHHHHHHHHHHHHHHHHHHHHHHHHHHHHHHHHHHHHHHHHHHHHTT-------

pLDDT: mean 77.81, std 21.73, range [30.48, 98.5]